Protein AF-A0A1G0N6I2-F1 (afdb_monomer_lite)

Foldseek 3Di:
DKDKDKDKAAPDPPVQQQWIKMKMWMWDDDPNDIWIWIKIWIDRVVQQKIWIWIQIPVVRDIFIKIKHWAQPFLQRQPHGQKIWMWIFGPVPVRDIDIDIDDDDPPPPRNPPPDNDLEDEQDDPDDDDDADDDPDVVLVVLLVVLLVLQLLLCCQVQPQQDPPVPDPVVSVVVNVVSVVVNVVVVVVPNSLRSLVSNLVSQLVSLCVLQVHSVSSNVLSLLLLVLCLQQAQLQLQLLQLTAYDNPFRRVSLVVSLVSSLVVQVVVPSGDPVSSVSNSNSSSSLRVSQRVSQVVVCVSVVGNNHTHRDSSSRDRCVQPVDPVSVQVSVCSSNVDHDDPPDDDDDDDSVCVVVVSVVVND

Secondary structure (DSSP, 8-state):
-EEEEEEEEESS-TTTT--EEEEEEEEEEETTEEEEEEEEEEEEGGGTEEEEEEEETTTTEEEEEEEEEE-SSTT-SSSTT-EEEEEEETTTTTEEEEEEE--SS-TTTTTT--S--EEE------PPPPP----HHHHHHHHHHHHHHHHHHHHHSPPP---TT-HHHHHHHHHHHHHHHHHHHTT--HHHHHHHHHHHHHHHHHHHHT-HHHHHHHHHHHHHHHIIIIIHHHHTTTTSEEES--SHHHHHHHHHHHHHHHHHH--S-GGGHHHHHHHHHHHHHHHHHHHHHHHHHHS-GGG----GGGT--GGGSSSHHHHHHHHHHHHS----TT-------HHHHHHHHHHH--

Radius of gyration: 29.23 Å; chains: 1; bounding box: 62×46×82 Å

pLDDT: mean 84.3, std 12.31, range [54.16, 98.5]

Structure (mmCIF, N/CA/C/O backbone):
data_AF-A0A1G0N6I2-F1
#
_entry.id   AF-A0A1G0N6I2-F1
#
loop_
_atom_site.group_PDB
_atom_site.id
_atom_site.type_symbol
_atom_site.label_atom_id
_atom_site.label_alt_id
_atom_site.label_comp_id
_atom_site.label_asym_id
_atom_site.label_entity_id
_atom_site.label_seq_id
_atom_site.pdbx_PDB_ins_code
_atom_site.Cartn_x
_atom_site.Cartn_y
_atom_site.Cartn_z
_atom_site.occupancy
_atom_site.B_iso_or_equiv
_atom_site.auth_seq_id
_atom_site.auth_comp_id
_atom_site.auth_asym_id
_atom_site.auth_atom_id
_atom_site.pdbx_PDB_model_num
ATOM 1 N N . MET A 1 1 ? 11.844 7.529 -46.863 1.00 77.12 1 MET A N 1
ATOM 2 C CA . MET A 1 1 ? 11.347 6.372 -46.088 1.00 77.12 1 MET A CA 1
ATOM 3 C C . MET A 1 1 ? 11.715 5.096 -46.829 1.00 77.12 1 MET A C 1
ATOM 5 O O . MET A 1 1 ? 11.517 5.053 -48.037 1.00 77.12 1 MET A O 1
ATOM 9 N N . ARG A 1 2 ? 12.270 4.091 -46.142 1.00 86.06 2 ARG A N 1
ATOM 10 C CA . ARG A 1 2 ? 12.663 2.793 -46.721 1.00 86.06 2 ARG A CA 1
ATOM 11 C C . ARG A 1 2 ? 12.030 1.660 -45.912 1.00 86.06 2 ARG A C 1
ATOM 13 O O . ARG A 1 2 ? 11.957 1.767 -44.690 1.00 86.06 2 ARG A O 1
ATOM 20 N N . ALA A 1 3 ? 11.584 0.609 -46.588 1.00 86.94 3 ALA A N 1
ATOM 21 C CA . ALA A 1 3 ? 11.109 -0.628 -45.979 1.00 86.94 3 ALA A CA 1
ATOM 22 C C . ALA A 1 3 ? 12.093 -1.755 -46.302 1.00 86.94 3 ALA A C 1
ATOM 24 O O . ALA A 1 3 ? 12.597 -1.830 -47.421 1.00 86.94 3 ALA A O 1
ATOM 25 N N . TYR A 1 4 ? 12.354 -2.615 -45.319 1.00 88.31 4 TYR A N 1
ATOM 26 C CA . TYR A 1 4 ? 13.353 -3.678 -45.397 1.00 88.31 4 TYR A CA 1
ATOM 27 C C . TYR A 1 4 ? 12.686 -5.029 -45.152 1.00 88.31 4 TYR A C 1
ATOM 29 O O . TYR A 1 4 ? 11.867 -5.154 -44.242 1.00 88.31 4 TYR A O 1
ATOM 37 N N . VAL A 1 5 ? 13.064 -6.039 -45.931 1.00 88.31 5 VAL A N 1
ATOM 38 C CA . VAL A 1 5 ? 12.655 -7.434 -45.736 1.00 88.31 5 VAL A CA 1
ATOM 39 C C . VAL A 1 5 ? 13.874 -8.314 -45.952 1.00 88.31 5 VAL A C 1
ATOM 41 O O . VAL A 1 5 ? 14.626 -8.120 -46.903 1.00 88.31 5 VAL A O 1
ATOM 44 N N . GLY A 1 6 ? 14.081 -9.291 -45.080 1.00 86.56 6 GLY A N 1
ATOM 45 C CA . GLY A 1 6 ? 15.218 -10.183 -45.208 1.00 86.56 6 GLY A CA 1
ATOM 46 C C . GLY A 1 6 ? 15.123 -11.410 -44.332 1.00 86.56 6 GLY A C 1
ATOM 47 O O . GLY A 1 6 ? 14.169 -11.577 -43.574 1.00 86.56 6 GLY A O 1
ATOM 48 N N . ASN A 1 7 ? 16.131 -12.259 -44.467 1.00 86.44 7 ASN A N 1
ATOM 49 C CA . ASN A 1 7 ? 16.277 -13.489 -43.711 1.00 86.44 7 ASN A CA 1
ATOM 50 C C . ASN A 1 7 ? 17.651 -13.513 -43.035 1.00 86.44 7 ASN A C 1
ATOM 52 O O . ASN A 1 7 ? 18.614 -12.955 -43.562 1.00 86.44 7 ASN A O 1
ATOM 56 N N . THR A 1 8 ? 17.735 -14.151 -41.872 1.00 83.44 8 THR A N 1
ATOM 57 C CA . THR A 1 8 ? 18.969 -14.303 -41.097 1.00 83.44 8 THR A CA 1
ATOM 58 C C . THR A 1 8 ? 19.152 -15.769 -40.728 1.00 83.44 8 THR A C 1
ATOM 60 O O . THR A 1 8 ? 18.200 -16.438 -40.340 1.00 83.44 8 THR A O 1
ATOM 63 N N . HIS A 1 9 ? 20.378 -16.263 -40.853 1.00 82.06 9 HIS A N 1
ATOM 64 C CA . HIS A 1 9 ? 20.774 -17.618 -40.501 1.00 82.06 9 HIS A CA 1
ATOM 65 C C . HIS A 1 9 ? 21.902 -17.581 -39.471 1.00 82.06 9 HIS A C 1
ATOM 67 O O . HIS A 1 9 ? 22.919 -16.917 -39.676 1.00 82.06 9 HIS A O 1
ATOM 73 N N . ASP A 1 10 ? 21.735 -18.314 -38.373 1.00 79.31 10 ASP A N 1
ATOM 74 C CA . ASP A 1 10 ? 22.786 -18.484 -37.372 1.00 79.31 10 ASP A CA 1
ATOM 75 C C . ASP A 1 10 ? 23.891 -19.392 -37.926 1.00 79.31 10 ASP A C 1
ATOM 77 O O . ASP A 1 10 ? 23.624 -20.481 -38.433 1.00 79.31 10 ASP A O 1
ATOM 81 N N . LEU A 1 11 ? 25.139 -18.924 -37.859 1.00 76.19 11 LEU A N 1
ATOM 82 C CA . LEU A 1 11 ? 26.313 -19.671 -38.330 1.00 76.19 11 LEU A CA 1
ATOM 83 C C . LEU A 1 11 ? 26.898 -20.571 -37.235 1.00 76.19 11 LEU A C 1
ATOM 85 O O . LEU A 1 11 ? 27.549 -21.571 -37.526 1.00 76.19 11 LEU A O 1
ATOM 89 N N . LEU A 1 12 ? 26.693 -20.188 -35.974 1.00 73.44 12 LEU A N 1
ATOM 90 C CA . LEU A 1 12 ? 27.163 -20.898 -34.785 1.00 73.44 12 LEU A CA 1
ATOM 91 C C . LEU A 1 12 ? 25.969 -21.350 -33.934 1.00 73.44 12 LEU A C 1
ATOM 93 O O . LEU A 1 12 ? 24.831 -21.345 -34.393 1.00 73.44 12 LEU A O 1
ATOM 97 N N . SER A 1 13 ? 26.220 -21.754 -32.684 1.00 60.53 13 SER A N 1
ATOM 98 C CA . SER A 1 13 ? 25.154 -22.158 -31.765 1.00 60.53 13 SER A CA 1
ATOM 99 C C . SER A 1 13 ? 24.085 -21.055 -31.645 1.00 60.53 13 SER A C 1
ATOM 101 O O . SER A 1 13 ? 24.401 -19.969 -31.141 1.00 60.53 13 SER A O 1
ATOM 103 N N . PRO A 1 14 ? 22.823 -21.330 -32.029 1.00 59.03 14 PRO A N 1
ATOM 104 C CA . PRO A 1 14 ? 21.727 -20.362 -31.934 1.00 59.03 14 PRO A CA 1
ATOM 105 C C . PRO A 1 14 ? 21.423 -19.980 -30.477 1.00 59.03 14 PRO A C 1
ATOM 107 O O . PRO A 1 14 ? 20.907 -18.904 -30.199 1.00 59.03 14 PRO A O 1
ATOM 110 N N . ILE A 1 15 ? 21.807 -20.833 -29.521 1.00 57.94 15 ILE A N 1
ATOM 111 C CA . ILE A 1 15 ? 21.660 -20.575 -28.082 1.00 57.94 15 ILE A CA 1
ATOM 112 C C . ILE A 1 15 ? 22.710 -19.565 -27.595 1.00 57.94 15 ILE A C 1
ATOM 114 O O . ILE A 1 15 ? 22.428 -18.759 -26.712 1.00 57.94 15 ILE A O 1
ATOM 118 N N . ALA A 1 16 ? 23.919 -19.601 -28.163 1.00 59.59 16 ALA A N 1
ATOM 119 C CA . ALA A 1 16 ? 25.015 -18.723 -27.759 1.00 59.59 16 ALA A CA 1
ATOM 120 C C . ALA A 1 16 ? 25.005 -17.370 -28.495 1.00 59.59 16 ALA A C 1
ATOM 122 O O . ALA A 1 16 ? 25.627 -16.422 -28.023 1.00 59.59 16 ALA A O 1
ATOM 123 N N . GLY A 1 17 ? 24.314 -17.266 -29.640 1.00 60.31 17 GLY A N 1
ATOM 124 C CA . GLY A 1 17 ? 24.137 -16.001 -30.365 1.00 60.31 17 GLY A CA 1
ATOM 125 C C . GLY A 1 17 ? 25.457 -15.345 -30.786 1.00 60.31 17 GLY A C 1
ATOM 126 O O . GLY A 1 17 ? 25.585 -14.121 -30.727 1.00 60.31 17 GLY A O 1
ATOM 127 N N . LEU A 1 18 ? 26.454 -16.159 -31.148 1.00 72.62 18 LEU A N 1
ATOM 128 C CA . LEU A 1 18 ? 27.833 -15.709 -31.375 1.00 72.62 18 LEU A CA 1
ATOM 129 C C . LEU A 1 18 ? 28.072 -15.157 -32.783 1.00 72.62 18 LEU A C 1
ATOM 131 O O . LEU A 1 18 ? 28.886 -14.254 -32.942 1.00 72.62 18 LEU A O 1
ATOM 135 N N . ALA A 1 19 ? 27.381 -15.681 -33.796 1.00 82.44 19 ALA A N 1
ATOM 136 C CA . ALA A 1 19 ? 27.479 -15.182 -35.164 1.00 82.44 19 ALA A CA 1
ATOM 137 C C . ALA A 1 19 ? 26.257 -15.590 -35.991 1.00 82.44 19 ALA A C 1
ATOM 139 O O . ALA A 1 19 ? 25.876 -16.764 -36.001 1.00 82.44 19 ALA A O 1
ATOM 140 N N . SER A 1 20 ? 25.693 -14.642 -36.733 1.00 85.19 20 SER A N 1
ATOM 141 C CA . SER A 1 20 ? 24.651 -14.889 -37.725 1.00 85.19 20 SER A CA 1
ATOM 142 C C . SER A 1 20 ? 24.892 -14.075 -38.988 1.00 85.19 20 SER A C 1
ATOM 144 O O . SER A 1 20 ? 25.443 -12.976 -38.938 1.00 85.19 20 SER A O 1
ATOM 146 N N . ILE A 1 21 ? 24.512 -14.628 -40.135 1.00 90.31 21 ILE A N 1
ATOM 147 C CA . ILE A 1 21 ? 24.580 -13.948 -41.424 1.00 90.31 21 ILE A CA 1
ATOM 148 C C . ILE A 1 21 ? 23.171 -13.673 -41.928 1.00 90.31 21 ILE A C 1
ATOM 150 O O . ILE A 1 21 ? 22.307 -14.546 -41.905 1.00 90.31 21 ILE A O 1
ATOM 154 N N . GLY A 1 22 ? 22.922 -12.449 -42.369 1.00 89.50 22 GLY A N 1
ATOM 155 C CA . GLY A 1 22 ? 21.624 -12.025 -42.863 1.00 89.50 22 GLY A CA 1
ATOM 156 C C . GLY A 1 22 ? 21.722 -11.342 -44.211 1.00 89.50 22 GLY A C 1
ATOM 157 O O . GLY A 1 22 ? 22.685 -10.633 -44.495 1.00 89.50 22 GLY A O 1
ATOM 158 N N . PHE A 1 23 ? 20.685 -11.533 -45.015 1.00 92.50 23 PHE A N 1
ATOM 159 C CA . PHE A 1 23 ? 20.488 -10.836 -46.276 1.00 92.50 23 PHE A CA 1
ATOM 160 C C . PHE A 1 23 ? 19.174 -10.078 -46.208 1.00 92.50 23 PHE A C 1
ATOM 162 O O . PHE A 1 23 ? 18.131 -10.655 -45.900 1.00 92.50 23 PHE A O 1
ATOM 169 N N . GLU A 1 24 ? 19.219 -8.782 -46.493 1.00 92.12 24 GLU A N 1
ATOM 170 C CA . GLU A 1 24 ? 18.045 -7.917 -46.474 1.00 92.12 24 GLU A CA 1
ATOM 171 C C . GLU A 1 24 ? 17.965 -7.133 -47.781 1.00 92.12 24 GLU A C 1
ATOM 173 O O . GLU A 1 24 ? 18.946 -6.544 -48.223 1.00 92.12 24 GLU A O 1
ATOM 178 N N . ALA A 1 25 ? 16.786 -7.102 -48.388 1.00 92.44 25 ALA A N 1
ATOM 179 C CA . ALA A 1 25 ? 16.463 -6.224 -49.500 1.00 92.44 25 ALA A CA 1
ATOM 180 C C . ALA A 1 25 ? 15.638 -5.042 -48.989 1.00 92.44 25 ALA A C 1
ATOM 182 O O . ALA A 1 25 ? 14.897 -5.163 -48.008 1.00 92.44 25 ALA A O 1
ATOM 183 N N . TYR A 1 26 ? 15.752 -3.897 -49.655 1.00 91.62 26 TYR A N 1
ATOM 184 C CA . TYR A 1 26 ? 14.945 -2.731 -49.334 1.00 91.62 26 TYR A CA 1
ATOM 185 C C . TYR A 1 26 ? 14.460 -1.977 -50.552 1.00 91.62 26 TYR A C 1
ATOM 187 O O . TYR A 1 26 ? 15.117 -1.921 -51.590 1.00 91.62 26 TYR A O 1
ATOM 195 N N . GLY A 1 27 ? 13.300 -1.359 -50.371 1.00 91.31 27 GLY A N 1
ATOM 196 C CA . GLY A 1 27 ? 12.677 -0.465 -51.329 1.00 91.31 27 GLY A CA 1
ATOM 197 C C . GLY A 1 27 ? 12.043 0.709 -50.599 1.00 91.31 27 GLY A C 1
ATOM 198 O O . GLY A 1 27 ? 11.568 0.589 -49.466 1.00 91.31 27 GLY A O 1
ATOM 199 N N . GLY A 1 28 ? 12.065 1.874 -51.223 1.00 88.56 28 GLY A N 1
ATOM 200 C CA . GLY A 1 28 ? 11.513 3.074 -50.632 1.00 88.56 28 GLY A CA 1
ATOM 201 C C . GLY A 1 28 ? 11.634 4.291 -51.524 1.00 88.56 28 GLY A C 1
ATOM 202 O O . GLY A 1 28 ? 11.894 4.205 -52.721 1.00 88.56 28 GLY A O 1
ATOM 203 N N . VAL A 1 29 ? 11.436 5.443 -50.900 1.00 83.94 29 VAL A N 1
ATOM 204 C CA . VAL A 1 29 ? 11.504 6.745 -51.556 1.00 83.94 29 VAL A CA 1
ATOM 205 C C . VAL A 1 29 ? 12.456 7.636 -50.766 1.00 83.94 29 VAL A C 1
ATOM 207 O O . VAL A 1 29 ? 12.334 7.768 -49.540 1.00 83.94 29 VAL A O 1
ATOM 210 N N . ARG A 1 30 ? 13.407 8.256 -51.464 1.00 79.31 30 ARG A N 1
ATOM 211 C CA . ARG A 1 30 ? 14.326 9.270 -50.933 1.00 79.31 30 ARG A CA 1
ATOM 212 C C . ARG A 1 30 ? 14.096 10.563 -51.717 1.00 79.31 30 ARG A C 1
ATOM 214 O O . ARG A 1 30 ? 14.464 10.646 -52.886 1.00 79.31 30 ARG A O 1
ATOM 221 N N . GLY A 1 31 ? 13.448 11.549 -51.096 1.00 80.19 31 GLY A N 1
ATOM 222 C CA . GLY A 1 31 ? 12.944 12.733 -51.805 1.00 80.19 31 GLY A CA 1
ATOM 223 C C . GLY A 1 31 ? 11.744 12.383 -52.692 1.00 80.19 31 GLY A C 1
ATOM 224 O O . GLY A 1 31 ? 10.794 11.777 -52.210 1.00 80.19 31 GLY A O 1
ATOM 225 N N . SER A 1 32 ? 11.798 12.732 -53.980 1.00 79.50 32 SER A N 1
ATOM 226 C CA . SER A 1 32 ? 10.775 12.409 -54.995 1.00 79.50 32 SER A CA 1
ATOM 227 C C . SER A 1 32 ? 11.092 11.159 -55.824 1.00 79.50 32 SER A C 1
ATOM 229 O O . SER A 1 32 ? 10.424 10.879 -56.816 1.00 79.50 32 SER A O 1
ATOM 231 N N . GLN A 1 33 ? 12.137 10.416 -55.460 1.00 80.69 33 GLN A N 1
ATOM 232 C CA . GLN A 1 33 ? 12.696 9.364 -56.300 1.00 80.69 33 GLN A CA 1
ATOM 233 C C . GLN A 1 33 ? 12.718 8.021 -55.579 1.00 80.69 33 GLN A C 1
ATOM 235 O O . GLN A 1 33 ? 12.978 7.943 -54.374 1.00 80.69 33 GLN A O 1
ATOM 240 N N . ILE A 1 34 ? 12.474 6.968 -56.357 1.00 84.50 34 ILE A N 1
ATOM 241 C CA . ILE A 1 34 ? 12.526 5.579 -55.906 1.00 84.50 34 ILE A CA 1
ATOM 242 C C . ILE A 1 34 ? 13.973 5.221 -55.558 1.00 84.50 34 ILE A C 1
ATOM 244 O O . ILE A 1 34 ? 14.922 5.631 -56.229 1.00 84.50 34 ILE A O 1
ATOM 248 N N . ASP A 1 35 ? 14.126 4.478 -54.474 1.00 87.00 35 ASP A N 1
ATOM 249 C CA . ASP A 1 35 ? 15.395 4.057 -53.909 1.00 87.00 35 ASP A CA 1
ATOM 250 C C . ASP A 1 35 ? 15.280 2.599 -53.461 1.00 87.00 35 ASP A C 1
ATOM 252 O O . ASP A 1 35 ? 14.236 2.170 -52.964 1.00 87.00 35 ASP A O 1
ATOM 256 N N . GLY A 1 36 ? 16.339 1.824 -53.654 1.00 90.50 36 GLY A N 1
ATOM 257 C CA . GLY A 1 36 ? 16.320 0.399 -53.376 1.00 90.50 36 GLY A CA 1
ATOM 258 C C . GLY A 1 36 ? 17.705 -0.216 -53.428 1.00 90.50 36 GLY A C 1
ATOM 259 O O . GLY A 1 36 ? 18.631 0.326 -54.035 1.00 90.50 36 GLY A O 1
ATOM 260 N N . GLY A 1 37 ? 17.842 -1.356 -52.772 1.00 93.06 37 GLY A N 1
ATOM 261 C CA . GLY A 1 37 ? 19.125 -2.014 -52.619 1.00 93.06 37 GLY A CA 1
ATOM 262 C C . GLY A 1 37 ? 19.018 -3.340 -51.898 1.00 93.06 37 GLY A C 1
ATOM 263 O O . GLY A 1 37 ? 17.934 -3.787 -51.510 1.00 93.06 37 GLY A O 1
ATOM 264 N N . ALA A 1 38 ? 20.169 -3.967 -51.728 1.00 94.44 38 ALA A N 1
ATOM 265 C CA . ALA A 1 38 ? 20.312 -5.198 -50.976 1.00 94.44 38 ALA A CA 1
ATOM 266 C C . ALA A 1 38 ? 21.555 -5.110 -50.100 1.00 94.44 38 ALA A C 1
ATOM 268 O O . ALA A 1 38 ? 22.550 -4.499 -50.476 1.00 94.44 38 ALA A O 1
ATOM 269 N N . ARG A 1 39 ? 21.504 -5.738 -48.932 1.00 93.12 39 ARG A N 1
ATOM 270 C CA . ARG A 1 39 ? 22.602 -5.743 -47.975 1.00 93.12 39 ARG A CA 1
ATOM 271 C C . ARG A 1 39 ? 22.841 -7.124 -47.400 1.00 93.12 39 ARG A C 1
ATOM 273 O O . ARG A 1 39 ? 21.899 -7.882 -47.169 1.00 93.12 39 ARG A O 1
ATOM 280 N N . ALA A 1 40 ? 24.109 -7.406 -47.141 1.00 94.25 40 ALA A N 1
ATOM 281 C CA . ALA A 1 40 ? 24.574 -8.587 -46.432 1.00 94.25 40 ALA A CA 1
ATOM 282 C C . ALA A 1 40 ? 25.157 -8.151 -45.087 1.00 94.25 40 ALA A C 1
ATOM 284 O O . ALA A 1 40 ? 25.904 -7.176 -45.024 1.00 94.25 40 ALA A O 1
ATOM 285 N N . LEU A 1 41 ? 24.802 -8.845 -44.011 1.00 92.88 41 LEU A N 1
ATOM 286 C CA . LEU A 1 41 ? 25.122 -8.467 -42.637 1.00 92.88 41 LEU A CA 1
ATOM 287 C C . LEU A 1 41 ? 25.686 -9.669 -41.890 1.00 92.88 41 LEU A C 1
ATOM 289 O O . LEU A 1 41 ? 25.046 -10.712 -41.844 1.00 92.88 41 LEU A O 1
ATOM 293 N N . LEU A 1 42 ? 26.830 -9.495 -41.242 1.00 91.94 42 LEU A N 1
ATOM 294 C CA . LEU A 1 42 ? 27.322 -10.378 -40.196 1.00 91.94 42 LEU A CA 1
ATOM 295 C C . LEU A 1 42 ? 26.965 -9.754 -38.844 1.00 91.94 42 LEU A C 1
ATOM 297 O O . LEU A 1 42 ? 27.375 -8.634 -38.540 1.00 91.94 42 LEU A O 1
ATOM 301 N N . ARG A 1 43 ? 26.185 -10.459 -38.032 1.00 88.38 43 ARG A N 1
ATOM 302 C CA . ARG A 1 43 ? 25.714 -9.993 -36.726 1.00 88.38 43 ARG A CA 1
ATOM 303 C C . ARG A 1 43 ? 26.264 -10.866 -35.614 1.00 88.38 43 ARG A C 1
ATOM 305 O O . ARG A 1 43 ? 26.440 -12.069 -35.776 1.00 88.38 43 ARG A O 1
ATOM 312 N N . VAL A 1 44 ? 26.453 -10.249 -34.458 1.00 85.69 44 VAL A N 1
ATOM 313 C CA . VAL A 1 44 ? 26.712 -10.909 -33.181 1.00 85.69 44 VAL A CA 1
ATOM 314 C C . VAL A 1 44 ? 25.511 -10.605 -32.280 1.00 85.69 44 VAL A C 1
ATOM 316 O O . VAL A 1 44 ? 25.512 -9.577 -31.593 1.00 85.69 44 VAL A O 1
ATOM 319 N N . PRO A 1 45 ? 24.453 -11.443 -32.304 1.00 78.38 45 PRO A N 1
ATOM 320 C CA . PRO A 1 45 ? 23.239 -11.228 -31.513 1.00 78.38 45 PRO A CA 1
ATOM 321 C C . PRO A 1 45 ? 23.500 -10.946 -30.031 1.00 78.38 45 PRO A C 1
ATOM 323 O O . PRO A 1 45 ? 22.855 -10.067 -29.464 1.00 78.38 45 PRO A O 1
ATOM 326 N N . TYR A 1 46 ? 24.488 -11.616 -29.424 1.00 73.38 46 TYR A N 1
ATOM 327 C CA . TYR A 1 46 ? 24.877 -11.394 -28.027 1.00 73.38 46 TYR A CA 1
ATOM 328 C C . TYR A 1 46 ? 25.246 -9.931 -27.726 1.00 73.38 46 TYR A C 1
ATOM 330 O O . TYR A 1 46 ? 24.866 -9.393 -26.689 1.00 73.38 46 TYR A O 1
ATOM 338 N N . LEU A 1 47 ? 25.945 -9.267 -28.651 1.00 82.06 47 LEU A N 1
ATOM 339 C CA . LEU A 1 47 ? 26.319 -7.855 -28.527 1.00 82.06 47 LEU A CA 1
ATOM 340 C C . LEU A 1 47 ? 25.256 -6.915 -29.101 1.00 82.06 47 LEU A C 1
ATOM 342 O O . LEU A 1 47 ? 25.372 -5.704 -28.960 1.00 82.06 47 LEU A O 1
ATOM 346 N N . SER A 1 48 ? 24.227 -7.458 -29.759 1.00 85.12 48 SER A N 1
ATOM 347 C CA . SER A 1 48 ? 23.238 -6.697 -30.525 1.00 85.12 48 SER A CA 1
ATOM 348 C C . SER A 1 48 ? 23.879 -5.749 -31.549 1.00 85.12 48 SER A C 1
ATOM 350 O O . SER A 1 48 ? 23.378 -4.658 -31.811 1.00 85.12 48 SER A O 1
ATOM 352 N N . MET A 1 49 ? 25.001 -6.169 -32.135 1.00 90.56 49 MET A N 1
ATOM 353 C CA . MET A 1 49 ? 25.769 -5.400 -33.113 1.00 90.56 49 MET A CA 1
ATOM 354 C C . MET A 1 49 ? 26.043 -6.237 -34.360 1.00 90.56 49 MET A C 1
ATOM 356 O O . MET A 1 49 ? 26.030 -7.467 -34.320 1.00 90.56 49 MET A O 1
ATOM 360 N N . GLY A 1 50 ? 26.319 -5.573 -35.474 1.00 91.31 50 GLY A N 1
ATOM 361 C CA . GLY A 1 50 ? 26.730 -6.222 -36.707 1.00 91.31 50 GLY A CA 1
ATOM 362 C C . GLY A 1 50 ? 27.444 -5.277 -37.656 1.00 91.31 50 GLY A C 1
ATOM 363 O O . GLY A 1 50 ? 27.409 -4.057 -37.502 1.00 91.31 50 GLY A O 1
ATOM 364 N N . ILE A 1 51 ? 28.078 -5.867 -38.655 1.00 94.56 51 ILE A N 1
ATOM 365 C CA . ILE A 1 51 ? 28.767 -5.176 -39.737 1.00 94.56 51 ILE A CA 1
ATOM 366 C C . ILE A 1 51 ? 28.343 -5.796 -41.062 1.00 94.56 51 ILE A C 1
ATOM 368 O O . ILE A 1 51 ? 28.020 -6.981 -41.126 1.00 94.56 51 ILE A O 1
ATOM 372 N N . GLY A 1 52 ? 28.317 -5.018 -42.131 1.00 93.38 52 GLY A N 1
ATOM 373 C CA . GLY A 1 52 ? 27.919 -5.537 -43.425 1.00 93.38 52 GLY A CA 1
ATOM 374 C C . GLY A 1 52 ? 28.177 -4.592 -44.575 1.00 93.38 52 GLY A C 1
ATOM 375 O O . GLY A 1 52 ? 28.739 -3.513 -44.405 1.00 93.38 52 GLY A O 1
ATOM 376 N N . ALA A 1 53 ? 27.750 -5.029 -45.750 1.00 94.00 53 ALA A N 1
ATOM 377 C CA . ALA A 1 53 ? 27.873 -4.285 -46.988 1.00 94.00 53 ALA A CA 1
ATOM 378 C C . ALA A 1 53 ? 26.476 -4.033 -47.564 1.00 94.00 53 ALA A C 1
ATOM 380 O O . ALA A 1 53 ? 25.664 -4.958 -47.654 1.00 94.00 53 ALA A O 1
ATOM 381 N N . ASP A 1 54 ? 26.195 -2.785 -47.923 1.00 93.06 54 ASP A N 1
ATOM 382 C CA . ASP A 1 54 ? 24.931 -2.322 -48.494 1.00 93.06 54 ASP A CA 1
ATOM 383 C C . ASP A 1 54 ? 25.168 -1.882 -49.937 1.00 93.06 54 ASP A C 1
ATOM 385 O O . ASP A 1 54 ? 25.938 -0.961 -50.194 1.00 93.06 54 ASP A O 1
ATOM 389 N N . TYR A 1 55 ? 24.535 -2.566 -50.884 1.00 93.06 55 TYR A N 1
ATOM 390 C CA . TYR A 1 55 ? 24.578 -2.207 -52.289 1.00 93.06 55 TYR A CA 1
ATOM 391 C C . TYR A 1 55 ? 23.322 -1.429 -52.669 1.00 93.06 55 TYR A C 1
ATOM 393 O O . TYR A 1 55 ? 22.211 -1.973 -52.697 1.00 93.06 55 TYR A O 1
ATOM 401 N N . ASN A 1 56 ? 23.506 -0.157 -53.016 1.00 89.69 56 ASN A N 1
ATOM 402 C CA . ASN A 1 56 ? 22.423 0.697 -53.475 1.00 89.69 56 ASN A CA 1
ATOM 403 C C . ASN A 1 56 ? 22.295 0.616 -55.005 1.00 89.69 56 ASN A C 1
ATOM 405 O O . ASN A 1 56 ? 23.204 1.010 -55.736 1.00 89.69 56 ASN A O 1
ATOM 409 N N . LEU A 1 57 ? 21.145 0.146 -55.501 1.00 88.88 57 LEU A N 1
ATOM 410 C CA . LEU A 1 57 ? 20.906 -0.057 -56.938 1.00 88.88 57 LEU A CA 1
ATOM 411 C C . LEU A 1 57 ? 20.930 1.251 -57.731 1.00 88.88 57 LEU A C 1
ATOM 413 O O . LEU A 1 57 ? 21.272 1.262 -58.914 1.00 88.88 57 LEU A O 1
ATOM 417 N N . ARG A 1 58 ? 20.545 2.351 -57.084 1.00 84.75 58 ARG A N 1
ATOM 418 C CA . ARG A 1 58 ? 20.429 3.658 -57.717 1.00 84.75 58 ARG A CA 1
ATOM 419 C C . ARG A 1 58 ? 21.777 4.361 -57.811 1.00 84.75 58 ARG A C 1
ATOM 421 O O . ARG A 1 58 ? 22.153 4.809 -58.888 1.00 84.75 58 ARG A O 1
ATOM 428 N N . ASP A 1 59 ? 22.481 4.451 -56.690 1.00 83.50 59 ASP A N 1
ATOM 429 C CA . ASP A 1 59 ? 23.781 5.119 -56.610 1.00 83.50 59 ASP A CA 1
ATOM 430 C C . ASP A 1 59 ? 24.911 4.208 -57.153 1.00 83.50 59 ASP A C 1
ATOM 432 O O . ASP A 1 59 ? 26.042 4.657 -57.311 1.00 83.50 59 ASP A O 1
ATOM 436 N N . ARG A 1 60 ? 24.600 2.932 -57.463 1.00 85.56 60 ARG A N 1
ATOM 437 C CA . ARG A 1 60 ? 25.525 1.873 -57.921 1.00 85.56 60 ARG A CA 1
ATOM 438 C C . ARG A 1 60 ? 26.782 1.757 -57.052 1.00 85.56 60 ARG A C 1
ATOM 440 O O . ARG A 1 60 ? 27.860 1.433 -57.544 1.00 85.56 60 ARG A O 1
ATOM 447 N N . GLY A 1 61 ? 26.620 2.013 -55.758 1.00 87.19 61 GLY A N 1
ATOM 448 C CA . GLY A 1 61 ? 27.689 2.034 -54.767 1.00 87.19 61 GLY A CA 1
ATOM 449 C C . GLY A 1 61 ? 27.531 0.921 -53.741 1.00 87.19 61 GLY A C 1
ATOM 450 O O . GLY A 1 61 ? 26.409 0.524 -53.415 1.00 87.19 61 GLY A O 1
ATOM 451 N N . LEU A 1 62 ? 28.669 0.431 -53.247 1.00 91.44 62 LEU A N 1
ATOM 452 C CA . LEU A 1 62 ? 28.749 -0.480 -52.112 1.00 91.44 62 LEU A CA 1
ATOM 453 C C . LEU A 1 62 ? 29.223 0.306 -50.888 1.00 91.44 62 LEU A C 1
ATOM 455 O O . LEU A 1 62 ? 30.352 0.792 -50.866 1.00 91.44 62 LEU A O 1
ATOM 459 N N . ASP A 1 63 ? 28.370 0.398 -49.877 1.00 91.69 63 ASP A N 1
ATOM 460 C CA . ASP A 1 63 ? 28.645 1.110 -48.636 1.00 91.69 63 ASP A CA 1
ATOM 461 C C . ASP A 1 63 ? 28.940 0.121 -47.501 1.00 91.69 63 ASP A C 1
ATOM 463 O O . ASP A 1 63 ? 28.278 -0.911 -47.353 1.00 91.69 63 ASP A O 1
ATOM 467 N N . LEU A 1 64 ? 29.913 0.461 -46.653 1.00 93.50 64 LEU A N 1
ATOM 468 C CA . LEU A 1 64 ? 30.106 -0.221 -45.375 1.00 93.50 64 LEU A CA 1
ATOM 469 C C . LEU A 1 64 ? 28.995 0.196 -44.405 1.00 93.50 64 LEU A C 1
ATOM 471 O O . LEU A 1 64 ? 28.688 1.382 -44.284 1.00 93.50 64 LEU A O 1
ATOM 475 N N . LEU A 1 65 ? 28.439 -0.775 -43.685 1.00 93.50 65 LEU A N 1
ATOM 476 C CA . LEU A 1 65 ? 27.354 -0.603 -42.728 1.00 93.50 65 LEU A CA 1
ATOM 477 C C . LEU A 1 65 ? 27.746 -1.195 -41.374 1.00 93.50 65 LEU A C 1
ATOM 479 O O . LEU A 1 65 ? 28.142 -2.354 -41.290 1.00 93.50 65 LEU A O 1
ATOM 483 N N . VAL A 1 66 ? 27.560 -0.427 -40.307 1.00 94.25 66 VAL A N 1
ATOM 484 C CA . VAL A 1 66 ? 27.586 -0.905 -38.923 1.00 94.25 66 VAL A CA 1
ATOM 485 C C . VAL A 1 66 ? 26.179 -0.777 -38.360 1.00 94.25 66 VAL A C 1
ATOM 487 O O . VAL A 1 66 ? 25.578 0.290 -38.429 1.00 94.25 66 VAL A O 1
ATOM 490 N N . THR A 1 67 ? 25.634 -1.858 -37.816 1.00 92.69 67 THR A N 1
ATOM 491 C CA . THR A 1 67 ? 24.270 -1.886 -37.282 1.00 92.69 67 THR A CA 1
ATOM 492 C C . THR A 1 67 ? 24.274 -2.216 -35.798 1.00 92.69 67 THR A C 1
ATOM 494 O O . THR A 1 67 ? 25.038 -3.066 -35.341 1.00 92.69 67 THR A O 1
ATOM 497 N N . ALA A 1 68 ? 23.417 -1.542 -35.042 1.00 91.75 68 ALA A N 1
ATOM 498 C CA . ALA A 1 68 ? 23.163 -1.804 -33.638 1.00 91.75 68 ALA A CA 1
ATOM 499 C C . ALA A 1 68 ? 21.660 -1.961 -33.412 1.00 91.75 68 ALA A C 1
ATOM 501 O O . ALA A 1 68 ? 20.837 -1.208 -33.937 1.00 91.75 68 ALA A O 1
ATOM 502 N N . HIS A 1 69 ? 21.306 -2.960 -32.621 1.00 86.94 69 HIS A N 1
ATOM 503 C CA . HIS A 1 69 ? 19.943 -3.294 -32.266 1.00 86.94 69 HIS A CA 1
ATOM 504 C C . HIS A 1 69 ? 19.764 -3.074 -30.767 1.00 86.94 69 HIS A C 1
ATOM 506 O O . HIS A 1 69 ? 20.604 -3.461 -29.962 1.00 86.94 69 HIS A O 1
ATOM 512 N N . SER A 1 70 ? 18.666 -2.446 -30.370 1.00 81.44 70 SER A N 1
ATOM 513 C CA . SER A 1 70 ? 18.337 -2.270 -28.962 1.00 81.44 70 SER A CA 1
ATOM 514 C C . SER A 1 70 ? 16.903 -2.720 -28.709 1.00 81.44 70 SER A C 1
ATOM 516 O O . SER A 1 70 ? 15.961 -2.134 -29.263 1.00 81.44 70 SER A O 1
ATOM 518 N N . PRO A 1 71 ? 16.687 -3.753 -27.877 1.00 70.88 71 PRO A N 1
ATOM 519 C CA . PRO A 1 71 ? 15.359 -4.052 -27.379 1.00 70.88 71 PRO A CA 1
ATOM 520 C C . PRO A 1 71 ? 14.981 -2.968 -26.366 1.00 70.88 71 PRO A C 1
ATOM 522 O O . PRO A 1 71 ? 15.277 -3.082 -25.180 1.00 70.88 71 PRO A O 1
ATOM 525 N N . LEU A 1 72 ? 14.299 -1.910 -26.819 1.00 67.44 72 LEU A N 1
ATOM 526 C CA . LEU A 1 72 ? 13.795 -0.858 -25.922 1.00 67.44 72 LEU A CA 1
ATOM 527 C C . LEU A 1 72 ? 12.885 -1.428 -24.817 1.00 67.44 72 LEU A C 1
ATOM 529 O O . LEU A 1 72 ? 12.771 -0.839 -23.745 1.00 67.44 72 LEU A O 1
ATOM 533 N N . ARG A 1 73 ? 12.224 -2.565 -25.087 1.00 64.19 73 ARG A N 1
ATOM 534 C CA . ARG A 1 73 ? 11.439 -3.365 -24.133 1.00 64.19 73 ARG A CA 1
ATOM 535 C C . ARG A 1 73 ? 11.620 -4.849 -24.436 1.00 64.19 73 ARG A C 1
ATOM 537 O O . ARG A 1 73 ? 11.642 -5.223 -25.608 1.00 64.19 73 ARG A O 1
ATOM 544 N N . ARG A 1 74 ? 11.673 -5.707 -23.409 1.00 57.56 74 ARG A N 1
ATOM 545 C CA . ARG A 1 74 ? 11.855 -7.168 -23.577 1.00 57.56 74 ARG A CA 1
ATOM 546 C C . ARG A 1 74 ? 10.744 -7.836 -24.396 1.00 57.56 74 ARG A C 1
ATOM 548 O O . ARG A 1 74 ? 11.010 -8.811 -25.090 1.00 57.56 74 ARG A O 1
ATOM 555 N N . GLY A 1 75 ? 9.524 -7.299 -24.340 1.00 58.16 75 GLY A N 1
ATOM 556 C CA . GLY A 1 75 ? 8.378 -7.750 -25.139 1.00 58.16 75 GLY A CA 1
ATOM 557 C C . GLY A 1 75 ? 8.188 -7.013 -26.471 1.00 58.16 75 GLY A C 1
ATOM 558 O O . GLY A 1 75 ? 7.248 -7.325 -27.190 1.00 58.16 75 GLY A O 1
ATOM 559 N N . GLY A 1 76 ? 9.044 -6.045 -26.818 1.00 62.53 76 GLY A N 1
ATOM 560 C CA . GLY A 1 76 ? 8.818 -5.125 -27.938 1.00 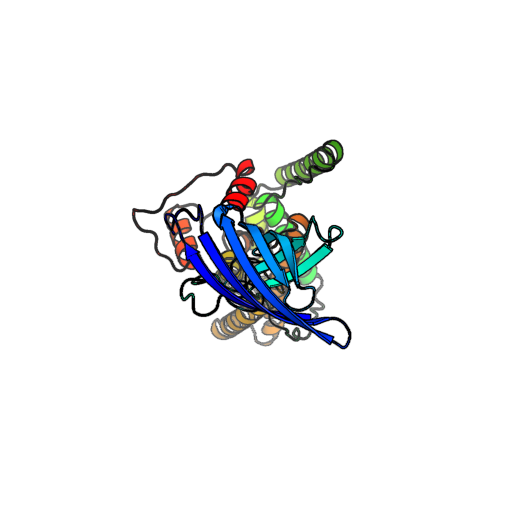62.53 76 GLY A CA 1
ATOM 561 C C . GLY A 1 76 ? 7.810 -4.008 -27.620 1.00 62.53 76 GLY A C 1
ATOM 562 O O . GLY A 1 76 ? 7.167 -3.997 -26.570 1.00 62.53 76 GLY A O 1
ATOM 563 N N . ILE A 1 77 ? 7.712 -3.009 -28.505 1.00 63.28 77 ILE A N 1
ATOM 564 C CA . ILE A 1 77 ? 6.790 -1.862 -28.347 1.00 63.28 77 ILE A CA 1
ATOM 565 C C . ILE A 1 77 ? 5.500 -2.070 -29.146 1.00 63.28 77 ILE A C 1
ATOM 567 O O . ILE A 1 77 ? 4.414 -1.843 -28.620 1.00 63.28 77 ILE A O 1
ATOM 571 N N . VAL A 1 78 ? 5.626 -2.487 -30.409 1.00 69.31 78 VAL A N 1
ATOM 572 C CA . VAL A 1 78 ? 4.500 -2.627 -31.351 1.00 69.31 78 VAL A CA 1
ATOM 573 C C . VAL A 1 78 ? 4.097 -4.093 -31.524 1.00 69.31 78 VAL A C 1
ATOM 575 O O . VAL A 1 78 ? 2.913 -4.413 -31.533 1.00 69.31 78 VAL A O 1
ATOM 578 N N . LEU A 1 79 ? 5.083 -4.987 -31.629 1.00 69.38 79 LEU A N 1
ATOM 579 C CA . LEU A 1 79 ? 4.910 -6.429 -31.798 1.00 69.38 79 LEU A CA 1
ATOM 580 C C . LEU A 1 79 ? 5.930 -7.180 -30.925 1.00 69.38 79 LEU A C 1
ATOM 582 O O . LEU A 1 79 ? 7.011 -6.627 -30.670 1.00 69.38 79 LEU A O 1
ATOM 586 N N . PRO A 1 80 ? 5.615 -8.417 -30.488 1.00 67.25 80 PRO A N 1
ATOM 587 C CA . PRO A 1 80 ? 6.547 -9.278 -29.768 1.00 67.25 80 PRO A CA 1
ATOM 588 C C . PRO A 1 80 ? 7.919 -9.344 -30.446 1.00 67.25 80 PRO A C 1
ATOM 590 O O . PRO A 1 80 ? 8.017 -9.597 -31.644 1.00 67.25 80 PRO A O 1
ATOM 593 N N . GLY A 1 81 ? 8.982 -9.075 -29.684 1.00 69.88 81 GLY A N 1
ATOM 594 C CA . GLY A 1 81 ? 10.362 -9.147 -30.181 1.00 69.88 81 GLY A CA 1
ATOM 595 C C . GLY A 1 81 ? 10.816 -7.972 -31.058 1.00 69.88 81 GLY A C 1
ATOM 596 O O . GLY A 1 81 ? 11.919 -8.021 -31.595 1.00 69.88 81 GLY A O 1
ATOM 597 N N . GLY A 1 82 ? 10.011 -6.914 -31.205 1.00 79.56 82 GLY A N 1
ATOM 598 C CA . GLY A 1 82 ? 10.410 -5.723 -31.958 1.00 79.56 82 GLY A CA 1
ATOM 599 C C . GLY A 1 82 ? 11.556 -4.941 -31.299 1.00 79.56 82 GLY A C 1
ATOM 600 O O . GLY A 1 82 ? 11.604 -4.801 -30.074 1.00 79.56 82 GLY A O 1
ATOM 601 N N . GLN A 1 83 ? 12.468 -4.413 -32.116 1.00 84.50 83 GLN A N 1
ATOM 602 C CA . GLN A 1 83 ? 13.700 -3.750 -31.676 1.00 84.50 83 GLN A CA 1
ATOM 603 C C . GLN A 1 83 ? 13.892 -2.404 -32.379 1.00 84.50 83 GLN A C 1
ATOM 605 O O . GLN A 1 83 ? 13.539 -2.241 -33.549 1.00 84.50 83 GLN A O 1
ATOM 610 N N . LEU A 1 84 ? 14.511 -1.454 -31.677 1.00 87.19 84 LEU A N 1
ATOM 611 C CA . LEU A 1 84 ? 15.044 -0.252 -32.306 1.00 87.19 84 LEU A CA 1
ATOM 612 C C . LEU A 1 84 ? 16.323 -0.626 -33.052 1.00 87.19 84 LEU A C 1
ATOM 614 O O . LEU A 1 84 ? 17.178 -1.322 -32.505 1.00 87.19 84 LEU A O 1
ATOM 618 N N . ARG A 1 85 ? 16.453 -0.147 -34.283 1.00 89.38 85 ARG A N 1
ATOM 619 C CA . ARG A 1 85 ? 17.617 -0.374 -35.128 1.00 89.38 85 ARG A CA 1
ATOM 620 C C . ARG A 1 85 ? 18.300 0.946 -35.448 1.00 89.38 85 ARG A C 1
ATOM 622 O O . ARG A 1 85 ? 17.642 1.903 -35.856 1.00 89.38 85 ARG A O 1
ATOM 629 N N . PHE A 1 86 ? 19.616 0.954 -35.301 1.00 93.00 86 PHE A N 1
ATOM 630 C CA . PHE A 1 86 ? 20.495 2.051 -35.660 1.00 93.00 86 PHE A CA 1
ATOM 631 C C . PHE A 1 86 ? 21.511 1.561 -36.689 1.00 93.00 86 PHE A C 1
ATOM 633 O O . PHE A 1 86 ? 22.262 0.628 -36.423 1.00 93.00 86 PHE A O 1
ATOM 640 N N . ASP A 1 87 ? 21.520 2.182 -37.859 1.00 92.44 87 ASP A N 1
ATOM 641 C CA . ASP A 1 87 ? 22.414 1.862 -38.968 1.00 92.44 87 ASP A CA 1
ATOM 642 C C . ASP A 1 87 ? 23.348 3.056 -39.198 1.00 92.44 87 ASP A C 1
ATOM 644 O O . ASP A 1 87 ? 22.885 4.170 -39.442 1.00 92.44 87 ASP A O 1
ATOM 648 N N . TRP A 1 88 ? 24.656 2.827 -39.121 1.00 93.44 88 TRP A N 1
ATOM 649 C CA . TRP A 1 88 ? 25.704 3.810 -39.383 1.00 93.44 88 TRP A CA 1
ATOM 650 C C . TRP A 1 88 ? 26.478 3.445 -40.647 1.00 93.44 88 TRP A C 1
ATOM 652 O O . TRP A 1 88 ? 26.978 2.327 -40.779 1.00 93.44 88 TRP A O 1
ATOM 662 N N . TYR A 1 89 ? 26.609 4.412 -41.551 1.00 92.19 89 TYR A N 1
ATOM 663 C CA . TYR A 1 89 ? 27.334 4.287 -42.809 1.00 92.19 89 TYR A CA 1
ATOM 664 C C . TYR A 1 89 ? 28.600 5.158 -42.768 1.00 92.19 89 TYR A C 1
ATOM 666 O O . TYR A 1 89 ? 28.572 6.315 -43.201 1.00 92.19 89 TYR A O 1
ATOM 674 N N . PRO A 1 90 ? 29.727 4.645 -42.236 1.00 88.69 90 PRO A N 1
ATOM 675 C CA . PRO A 1 90 ? 30.945 5.433 -42.037 1.00 88.69 90 PRO A CA 1
ATOM 676 C C . PRO A 1 90 ? 31.509 6.012 -43.337 1.00 88.69 90 PRO A C 1
ATOM 678 O O . PRO A 1 90 ? 31.954 7.153 -43.352 1.00 88.69 90 PRO A O 1
ATOM 681 N N . LEU A 1 91 ? 31.452 5.252 -44.434 1.00 86.94 91 LEU A N 1
ATOM 682 C CA . LEU A 1 91 ? 32.015 5.658 -45.729 1.00 86.94 91 LEU A CA 1
ATOM 683 C C . LEU A 1 91 ? 31.098 6.594 -46.525 1.00 86.94 91 LEU A C 1
ATOM 685 O O . LEU A 1 91 ? 31.505 7.144 -47.544 1.00 86.94 91 LEU A O 1
ATOM 689 N N . ARG A 1 92 ? 29.870 6.795 -46.047 1.00 84.25 92 ARG A N 1
ATOM 690 C CA . ARG A 1 92 ? 28.851 7.614 -46.696 1.00 84.25 92 ARG A CA 1
ATOM 691 C C . ARG A 1 92 ? 28.573 8.848 -45.851 1.00 84.25 92 ARG A C 1
ATOM 693 O O . ARG A 1 92 ? 27.497 8.968 -45.260 1.00 84.25 92 ARG A O 1
ATOM 700 N N . GLU A 1 93 ? 29.587 9.705 -45.747 1.00 86.25 93 GLU A N 1
ATOM 701 C CA . GLU A 1 93 ? 29.556 10.963 -44.983 1.00 86.25 93 GLU A CA 1
ATOM 702 C C . GLU A 1 93 ? 29.093 10.780 -43.526 1.00 86.25 93 GLU A C 1
ATOM 704 O O . GLU A 1 93 ? 28.433 11.645 -42.957 1.00 86.25 93 GLU A O 1
ATOM 709 N N . HIS A 1 94 ? 29.400 9.627 -42.919 1.00 86.75 94 HIS A N 1
ATOM 710 C CA . HIS A 1 94 ? 28.912 9.262 -41.586 1.00 86.75 94 HIS A CA 1
ATOM 711 C C . HIS A 1 94 ? 27.386 9.373 -41.433 1.00 86.75 94 HIS A C 1
ATOM 713 O O . HIS A 1 94 ? 26.886 9.800 -40.395 1.00 86.75 94 HIS A O 1
ATOM 719 N N . SER A 1 95 ? 26.626 8.988 -42.456 1.00 86.94 95 SER A N 1
ATOM 720 C CA . SER A 1 95 ? 25.166 9.027 -42.386 1.00 86.94 95 SER A CA 1
ATOM 721 C C . SER A 1 95 ? 24.600 7.968 -41.435 1.00 86.94 95 SER A C 1
ATOM 723 O O . SER A 1 95 ? 25.161 6.883 -41.247 1.00 86.94 95 SER A O 1
ATOM 725 N N . PHE A 1 96 ? 23.454 8.292 -40.834 1.00 89.94 96 PHE A N 1
ATOM 726 C CA . PHE A 1 96 ? 22.767 7.443 -39.866 1.00 89.94 96 PHE A CA 1
ATOM 727 C C . PHE A 1 96 ? 21.319 7.204 -40.279 1.00 89.94 96 PHE A C 1
ATOM 729 O O . PHE A 1 96 ? 20.641 8.100 -40.781 1.00 89.94 96 PHE A O 1
ATOM 736 N N . THR A 1 97 ? 20.825 5.996 -40.033 1.00 88.69 97 THR A N 1
ATOM 737 C CA . THR A 1 97 ? 19.413 5.646 -40.181 1.00 88.69 97 THR A CA 1
ATOM 738 C C . THR A 1 97 ? 18.897 5.051 -38.882 1.00 88.69 97 THR A C 1
ATOM 740 O O . THR A 1 97 ? 19.525 4.179 -38.286 1.00 88.69 97 THR A O 1
ATOM 743 N N . ILE A 1 98 ? 17.726 5.517 -38.455 1.00 89.81 98 ILE A N 1
ATOM 744 C CA . ILE A 1 98 ? 17.003 4.980 -37.305 1.00 89.81 98 ILE A CA 1
ATOM 745 C C . ILE A 1 98 ? 15.740 4.316 -37.833 1.00 89.81 98 ILE A C 1
ATOM 747 O O . ILE A 1 98 ? 15.004 4.906 -38.626 1.00 89.81 98 ILE A O 1
ATOM 751 N N . GLY A 1 99 ? 15.495 3.084 -37.407 1.00 87.06 99 GLY A N 1
ATOM 752 C CA . GLY A 1 99 ? 14.357 2.304 -37.863 1.00 87.06 99 GLY A CA 1
ATOM 753 C C . GLY A 1 99 ? 13.810 1.376 -36.794 1.00 87.06 99 GLY A C 1
ATOM 754 O O . GLY A 1 99 ? 14.379 1.207 -35.716 1.00 87.06 99 GLY A O 1
ATOM 755 N N . TRP A 1 100 ? 12.683 0.755 -37.122 1.00 86.31 100 TRP A N 1
ATOM 756 C CA . TRP A 1 100 ? 12.064 -0.275 -36.303 1.00 86.31 100 TRP A CA 1
ATOM 757 C C . TRP A 1 100 ? 12.213 -1.631 -36.990 1.00 86.31 100 TRP A C 1
ATOM 759 O O . TRP A 1 100 ? 11.851 -1.779 -38.157 1.00 86.31 100 TRP A O 1
ATOM 769 N N . PHE A 1 101 ? 12.745 -2.617 -36.272 1.00 84.00 101 PHE A N 1
ATOM 770 C CA . PHE A 1 101 ? 12.856 -3.998 -36.729 1.00 84.00 101 PHE A CA 1
ATOM 771 C C . PHE A 1 101 ? 11.766 -4.846 -36.073 1.00 84.00 101 PHE A C 1
ATOM 773 O O . PHE A 1 101 ? 11.524 -4.742 -34.871 1.00 84.00 101 PHE A O 1
ATOM 780 N N . THR A 1 102 ? 11.097 -5.690 -36.857 1.00 81.31 102 THR A N 1
ATOM 781 C CA . THR A 1 102 ? 10.090 -6.636 -36.364 1.00 81.31 102 THR A CA 1
ATOM 782 C C . THR A 1 102 ? 10.367 -8.015 -36.958 1.00 81.31 102 THR A C 1
ATOM 784 O O . THR A 1 102 ? 10.381 -8.130 -38.185 1.00 81.31 102 THR A O 1
ATOM 787 N N . PRO A 1 103 ? 10.563 -9.052 -36.127 1.00 76.25 103 PRO A N 1
ATOM 788 C CA . PRO A 1 103 ? 10.770 -10.405 -36.617 1.00 76.25 103 PRO A CA 1
ATOM 789 C C . PRO A 1 103 ? 9.457 -10.970 -37.171 1.00 76.25 103 PRO A C 1
ATOM 791 O O . PRO A 1 103 ? 8.429 -11.000 -36.491 1.00 76.25 103 PRO A O 1
ATOM 794 N N . LEU A 1 104 ? 9.480 -11.414 -38.427 1.00 74.94 104 LEU A N 1
ATOM 795 C CA . LEU A 1 104 ? 8.346 -12.063 -39.082 1.00 74.94 104 LEU A CA 1
ATOM 796 C C . LEU A 1 104 ? 8.614 -13.569 -39.135 1.00 74.94 104 LEU A C 1
ATOM 798 O O . LEU A 1 104 ? 9.663 -13.986 -39.607 1.00 74.94 104 LEU A O 1
ATOM 802 N N . ARG A 1 105 ? 7.648 -14.386 -38.692 1.00 70.06 105 ARG A N 1
ATOM 803 C CA . ARG A 1 105 ? 7.737 -15.865 -38.661 1.00 70.06 105 ARG A CA 1
ATOM 804 C C . ARG A 1 105 ? 8.818 -16.450 -37.737 1.00 70.06 105 ARG A C 1
ATOM 806 O O . ARG A 1 105 ? 9.211 -17.597 -37.917 1.00 70.06 105 ARG A O 1
ATOM 813 N N . GLU A 1 106 ? 9.215 -15.728 -36.693 1.00 69.88 106 GLU A N 1
ATOM 814 C CA . GLU A 1 106 ? 10.015 -16.275 -35.590 1.00 69.88 106 GLU A CA 1
ATOM 815 C C . GLU A 1 106 ? 9.100 -16.566 -34.383 1.00 69.88 106 GLU A C 1
ATOM 817 O O . GLU A 1 106 ? 8.852 -15.680 -33.564 1.00 69.88 106 GLU A O 1
ATOM 822 N N . PRO A 1 107 ? 8.558 -17.791 -34.230 1.00 64.19 107 PRO A N 1
ATOM 823 C CA . PRO A 1 107 ? 7.529 -18.098 -33.227 1.00 64.19 107 PRO A CA 1
ATOM 824 C C . PRO A 1 107 ? 8.017 -18.017 -31.772 1.00 64.19 107 PRO A C 1
ATOM 826 O O . PRO A 1 107 ? 7.208 -18.122 -30.847 1.00 64.19 107 PRO A O 1
ATOM 829 N N . LEU A 1 108 ? 9.328 -17.882 -31.561 1.00 65.19 108 LEU A N 1
ATOM 830 C CA . LEU A 1 108 ? 9.954 -17.710 -30.250 1.00 65.19 108 LEU A CA 1
ATOM 831 C C . LEU A 1 108 ? 10.266 -16.239 -29.931 1.00 65.19 108 LEU A C 1
ATOM 833 O O . LEU A 1 108 ? 10.518 -15.917 -28.770 1.00 65.19 108 LEU A O 1
ATOM 837 N N . ALA A 1 109 ? 10.218 -15.339 -30.917 1.00 65.50 109 ALA A N 1
ATOM 838 C CA . ALA A 1 109 ? 10.561 -13.938 -30.720 1.00 65.50 109 ALA A CA 1
ATOM 839 C C . ALA A 1 109 ? 9.566 -13.255 -29.768 1.00 65.50 109 ALA A C 1
ATOM 841 O O . ALA A 1 109 ? 8.362 -13.206 -30.014 1.00 65.50 109 ALA A O 1
ATOM 842 N N . GLY A 1 110 ? 10.068 -12.759 -28.632 1.00 58.31 110 GLY A N 1
ATOM 843 C CA . GLY A 1 110 ? 9.245 -12.138 -27.587 1.00 58.31 110 GLY A CA 1
ATOM 844 C C . GLY A 1 110 ? 8.269 -13.091 -26.880 1.00 58.31 110 GLY A C 1
ATOM 845 O O . GLY A 1 110 ? 7.419 -12.631 -26.117 1.00 58.31 110 GLY A O 1
ATOM 846 N N . ARG A 1 111 ? 8.360 -14.411 -27.105 1.00 60.47 111 ARG A N 1
ATOM 847 C CA . ARG A 1 111 ? 7.434 -15.390 -26.521 1.00 60.47 111 ARG A CA 1
ATOM 848 C C . ARG A 1 111 ? 7.590 -15.441 -25.000 1.00 60.47 111 ARG A C 1
ATOM 850 O O . ARG A 1 111 ? 8.690 -15.584 -24.477 1.00 60.47 111 ARG A O 1
ATOM 857 N N . GLY A 1 112 ? 6.465 -15.327 -24.293 1.00 55.09 112 GLY A N 1
ATOM 858 C CA . GLY A 1 112 ? 6.421 -15.316 -22.826 1.00 55.09 112 GLY A CA 1
ATOM 859 C C . GLY A 1 112 ? 6.806 -13.979 -22.182 1.00 55.09 112 GLY A C 1
ATOM 860 O O . GLY A 1 112 ? 6.779 -13.880 -20.960 1.00 55.09 112 GLY A O 1
ATOM 861 N N . GLN A 1 113 ? 7.132 -12.949 -22.971 1.00 57.47 113 GLN A N 1
ATOM 862 C CA . GLN A 1 113 ? 7.424 -11.611 -22.459 1.00 57.47 113 GLN A CA 1
ATOM 863 C C . GLN A 1 113 ? 6.192 -10.709 -22.632 1.00 57.47 113 GLN A C 1
ATOM 865 O O . GLN A 1 113 ? 5.749 -10.489 -23.762 1.00 57.47 113 GLN A O 1
ATOM 870 N N . PRO A 1 114 ? 5.603 -10.182 -21.546 1.00 57.56 114 PRO A N 1
ATOM 871 C CA . PRO A 1 114 ? 4.440 -9.313 -21.652 1.00 57.56 114 PRO A CA 1
ATOM 872 C C . PRO A 1 114 ? 4.817 -7.963 -22.283 1.00 57.56 114 PRO A C 1
ATOM 874 O O . PRO A 1 114 ? 5.778 -7.316 -21.880 1.00 57.56 114 PRO A O 1
ATOM 877 N N . ILE A 1 115 ? 4.016 -7.500 -23.251 1.00 58.53 115 ILE A N 1
ATOM 878 C CA . ILE A 1 115 ? 4.167 -6.167 -23.877 1.00 58.53 115 ILE A CA 1
ATOM 879 C C . ILE A 1 115 ? 3.889 -5.048 -22.851 1.00 58.53 115 ILE A C 1
ATOM 881 O O . ILE A 1 115 ? 4.444 -3.949 -22.919 1.00 58.53 115 ILE A O 1
ATOM 885 N N . ARG A 1 116 ? 3.022 -5.332 -21.869 1.00 62.12 116 ARG A N 1
ATOM 886 C CA . ARG A 1 116 ? 2.724 -4.453 -20.734 1.00 62.12 116 ARG A CA 1
ATOM 887 C C . ARG A 1 116 ? 3.506 -4.926 -19.511 1.00 62.12 116 ARG A C 1
ATOM 889 O O . ARG A 1 116 ? 3.158 -5.927 -18.903 1.00 62.12 116 ARG A O 1
ATOM 896 N N . GLU A 1 117 ? 4.526 -4.168 -19.129 1.00 60.97 117 GLU A N 1
ATOM 897 C CA . GLU A 1 117 ? 5.341 -4.430 -17.928 1.00 60.97 117 GLU A CA 1
ATOM 898 C C . GLU A 1 117 ? 4.716 -3.876 -16.635 1.00 60.97 117 GLU A C 1
ATOM 900 O O . GLU A 1 117 ? 5.378 -3.818 -15.601 1.00 60.97 117 GLU A O 1
ATOM 905 N N . TYR A 1 118 ? 3.469 -3.403 -16.695 1.00 68.62 118 TYR A N 1
ATOM 906 C CA . TYR A 1 118 ? 2.788 -2.766 -15.575 1.00 68.62 118 TYR A CA 1
ATOM 907 C C . TYR A 1 118 ? 1.414 -3.380 -15.321 1.00 68.62 118 TYR A C 1
ATOM 909 O O . TYR A 1 118 ? 0.735 -3.834 -16.243 1.00 68.62 118 TYR A O 1
ATOM 917 N N . VAL A 1 119 ? 0.994 -3.320 -14.062 1.00 72.69 119 VAL A N 1
ATOM 918 C CA . VAL A 1 119 ? -0.360 -3.632 -13.608 1.00 72.69 119 VAL A CA 1
ATOM 919 C C . VAL A 1 119 ? -1.103 -2.316 -13.400 1.00 72.69 119 VAL A C 1
ATOM 921 O O . VAL A 1 119 ? -0.532 -1.349 -12.895 1.00 72.69 119 VAL A O 1
ATOM 924 N N . VAL A 1 120 ? -2.356 -2.251 -13.844 1.00 75.50 120 VAL A N 1
ATOM 925 C CA . VAL A 1 120 ? -3.246 -1.129 -13.522 1.00 75.50 120 VAL A CA 1
ATOM 926 C C . VAL A 1 120 ? -3.892 -1.450 -12.183 1.00 75.50 120 VAL A C 1
ATOM 928 O O . VAL A 1 120 ? -4.498 -2.509 -12.068 1.00 75.50 120 VAL A O 1
ATOM 931 N N . VAL A 1 121 ? -3.694 -0.587 -11.186 1.00 75.88 121 VAL A N 1
ATOM 932 C CA . VAL A 1 121 ? -4.204 -0.824 -9.823 1.00 75.88 121 VAL A CA 1
ATOM 933 C C . VAL A 1 121 ? -5.576 -0.182 -9.623 1.00 75.88 121 VAL A C 1
ATOM 935 O O . VAL A 1 121 ? -6.427 -0.791 -8.991 1.00 75.88 121 VAL A O 1
ATOM 938 N N . GLY A 1 122 ? -5.802 1.008 -10.189 1.00 68.62 122 GLY A N 1
ATOM 939 C CA . GLY A 1 122 ? -7.116 1.654 -10.205 1.00 68.62 122 GLY A CA 1
ATOM 940 C C . GLY A 1 122 ? -7.616 1.979 -11.613 1.00 68.62 122 GLY A C 1
ATOM 941 O O . GLY A 1 122 ? -6.848 2.419 -12.479 1.00 68.62 122 GLY A O 1
ATOM 942 N N . ALA A 1 123 ? -8.913 1.786 -11.844 1.00 63.47 123 ALA A N 1
ATOM 943 C CA . ALA A 1 123 ? -9.638 2.314 -13.002 1.00 63.47 123 ALA A CA 1
ATOM 944 C C . ALA A 1 123 ? -9.947 3.827 -12.881 1.00 63.47 123 ALA A C 1
ATOM 946 O O . ALA A 1 123 ? -9.763 4.430 -11.829 1.00 63.47 123 ALA A O 1
ATOM 947 N N . ASP A 1 124 ? -10.409 4.459 -13.972 1.00 57.22 124 ASP A N 1
ATOM 948 C CA . ASP A 1 124 ? -10.999 5.807 -13.885 1.00 57.22 124 ASP A CA 1
ATOM 949 C C . ASP A 1 124 ? -12.347 5.695 -13.164 1.00 57.22 124 ASP A C 1
ATOM 951 O O . ASP A 1 124 ? -13.303 5.156 -13.722 1.00 57.22 124 ASP A O 1
ATOM 955 N N . PHE A 1 125 ? -12.411 6.160 -11.917 1.00 57.16 125 PHE A N 1
ATOM 956 C CA . PHE A 1 125 ? -13.599 6.065 -11.075 1.00 57.16 125 PHE A CA 1
ATOM 957 C C . PHE A 1 125 ? -14.048 7.448 -10.591 1.00 57.16 125 PHE A C 1
ATOM 959 O O . PHE A 1 125 ? -13.239 8.346 -10.369 1.00 57.16 125 PHE A O 1
ATOM 966 N N . GLN A 1 126 ? -15.361 7.624 -10.445 1.00 54.16 126 GLN A N 1
ATOM 967 C CA . GLN A 1 126 ? -15.959 8.814 -9.841 1.00 54.16 126 GLN A CA 1
ATOM 968 C C . GLN A 1 126 ? -16.044 8.581 -8.328 1.00 54.16 126 GLN A C 1
ATOM 970 O O . GLN A 1 126 ? -16.817 7.717 -7.910 1.00 54.16 126 GLN A O 1
ATOM 975 N N . PRO A 1 127 ? -15.273 9.298 -7.492 1.00 54.38 127 PRO A N 1
ATOM 976 C CA . PRO A 1 127 ? -15.306 9.080 -6.053 1.00 54.38 127 PRO A CA 1
ATOM 977 C C . PRO A 1 127 ? -16.718 9.327 -5.510 1.00 54.38 127 PRO A C 1
ATOM 979 O O . PRO A 1 127 ? -17.400 10.270 -5.912 1.00 54.38 127 PRO A O 1
ATOM 982 N N . ALA A 1 128 ? -17.158 8.483 -4.573 1.00 56.91 128 ALA A N 1
ATOM 983 C CA . ALA A 1 128 ? -18.421 8.699 -3.877 1.00 56.91 128 ALA A CA 1
ATOM 984 C C . ALA A 1 128 ? -18.406 10.065 -3.170 1.00 56.91 128 ALA A C 1
ATOM 986 O O . ALA A 1 128 ? -17.374 10.480 -2.631 1.00 56.91 128 ALA A O 1
ATOM 987 N N . VAL A 1 129 ? -19.555 10.748 -3.150 1.00 57.78 129 VAL A N 1
ATOM 988 C CA . VAL A 1 129 ? -19.702 12.031 -2.451 1.00 57.78 129 VAL A CA 1
ATOM 989 C C . VAL A 1 129 ? -19.254 11.849 -0.995 1.00 57.78 129 VAL A C 1
ATOM 991 O O . VAL A 1 129 ? -19.760 10.954 -0.312 1.00 57.78 129 VAL A O 1
ATOM 994 N N . PRO A 1 130 ? -18.287 12.642 -0.503 1.00 59.81 130 PRO A N 1
ATOM 995 C CA . PRO A 1 130 ? -17.774 12.469 0.843 1.00 59.81 130 PRO A CA 1
ATOM 996 C C . PRO A 1 130 ? -18.867 12.821 1.850 1.00 59.81 130 PRO A C 1
ATOM 998 O O . PRO A 1 130 ? -19.292 13.975 1.939 1.00 59.81 130 PRO A O 1
ATOM 1001 N N . TYR A 1 131 ? -19.294 11.836 2.637 1.00 67.25 131 TYR A N 1
ATOM 1002 C CA . TYR A 1 131 ? -20.058 12.101 3.847 1.00 67.25 131 TYR A CA 1
ATOM 1003 C C . TYR A 1 131 ? -19.190 12.956 4.776 1.00 67.25 131 TYR A C 1
ATOM 1005 O O . TYR A 1 131 ? -18.038 12.616 5.050 1.00 67.25 131 TYR A O 1
ATOM 1013 N N . ARG A 1 132 ? -19.704 14.109 5.206 1.00 64.88 132 ARG A N 1
ATOM 1014 C CA . ARG A 1 132 ? -19.030 14.968 6.182 1.00 64.88 132 ARG A CA 1
ATOM 1015 C C . ARG A 1 132 ? -19.691 14.749 7.529 1.00 64.88 132 ARG A C 1
ATOM 1017 O O . ARG A 1 132 ? -20.809 15.206 7.745 1.00 64.88 132 ARG A O 1
ATOM 1024 N N . VAL A 1 133 ? -18.989 14.065 8.425 1.00 67.44 133 VAL A N 1
ATOM 1025 C CA . VAL A 1 133 ? -19.403 13.983 9.823 1.00 67.44 133 VAL A CA 1
ATOM 1026 C C . VAL A 1 133 ? -19.092 15.310 10.513 1.00 67.44 133 VAL A C 1
ATOM 1028 O O . VAL A 1 133 ? -17.939 15.745 10.548 1.00 67.44 133 VAL A O 1
ATOM 1031 N N . SER A 1 134 ? -20.120 15.928 11.092 1.00 68.69 134 SER A N 1
ATOM 1032 C CA . SER A 1 134 ? -20.007 17.149 11.901 1.00 68.69 134 SER A CA 1
ATOM 1033 C C . SER A 1 134 ? -19.597 16.886 13.358 1.00 68.69 134 SER A C 1
ATOM 1035 O O . SER A 1 134 ? -19.639 17.807 14.164 1.00 68.69 134 SER A O 1
ATOM 1037 N N . GLU A 1 135 ? -19.217 15.656 13.720 1.00 83.31 135 GLU A N 1
ATOM 1038 C CA . GLU A 1 135 ? -18.791 15.279 15.076 1.00 83.31 135 GLU A CA 1
ATOM 1039 C C . GLU A 1 135 ? -17.284 15.555 15.278 1.00 83.31 135 GLU A C 1
ATOM 1041 O O . GLU A 1 135 ? -16.442 14.865 14.690 1.00 83.31 135 GLU A O 1
ATOM 1046 N N . PRO A 1 136 ? -16.895 16.545 16.107 1.00 88.38 136 PRO A N 1
ATOM 1047 C CA . PRO A 1 136 ? -15.488 16.913 16.284 1.00 88.38 136 PRO A CA 1
ATOM 1048 C C . PRO A 1 136 ? -14.657 15.812 16.951 1.00 88.38 136 PRO A C 1
ATOM 1050 O O . PRO A 1 136 ? -13.487 15.638 16.611 1.00 88.38 136 PRO A O 1
ATOM 1053 N N . GLU A 1 137 ? -15.256 15.049 17.872 1.00 92.19 137 GLU A N 1
ATOM 1054 C CA . GLU A 1 137 ? -14.552 13.973 18.577 1.00 92.19 137 GLU A CA 1
ATOM 1055 C C . GLU A 1 137 ? -14.155 12.841 17.622 1.00 92.19 137 GLU A C 1
ATOM 1057 O O . GLU A 1 137 ? -13.004 12.402 17.638 1.00 92.19 137 GLU A O 1
ATOM 1062 N N . LEU A 1 138 ? -15.062 12.419 16.731 1.00 92.56 138 LEU A N 1
ATOM 1063 C CA . LEU A 1 138 ? -14.754 11.393 15.736 1.00 92.56 138 LEU A CA 1
ATOM 1064 C C . LEU A 1 138 ? -13.617 11.839 14.809 1.00 92.56 138 LEU A C 1
ATOM 1066 O O . LEU A 1 138 ? -12.698 11.067 14.536 1.00 92.56 138 LEU A O 1
ATOM 1070 N N . ASN A 1 139 ? -13.643 13.099 14.365 1.00 91.00 139 ASN A N 1
ATOM 1071 C CA . ASN A 1 139 ? -12.587 13.657 13.522 1.00 91.00 139 ASN A CA 1
ATOM 1072 C C . ASN A 1 139 ? -11.221 13.656 14.232 1.00 91.00 139 ASN A C 1
ATOM 1074 O O . ASN A 1 139 ? -10.231 13.236 13.634 1.00 91.00 139 ASN A O 1
ATOM 1078 N N . ALA A 1 140 ? -11.167 14.024 15.516 1.00 94.25 140 ALA A N 1
ATOM 1079 C CA . ALA A 1 140 ? -9.930 13.989 16.300 1.00 94.25 140 ALA A CA 1
ATOM 1080 C C . ALA A 1 140 ? -9.366 12.563 16.456 1.00 94.25 140 ALA A C 1
ATOM 1082 O O . ALA A 1 140 ? -8.154 12.352 16.352 1.00 94.25 140 ALA A O 1
ATOM 1083 N N . VAL A 1 141 ? -10.235 11.565 16.658 1.00 96.94 141 VAL A N 1
ATOM 1084 C CA . VAL A 1 141 ? -9.823 10.152 16.722 1.00 96.94 141 VAL A CA 1
ATOM 1085 C C . VAL A 1 141 ? -9.291 9.673 15.368 1.00 96.94 141 VAL A C 1
ATOM 1087 O O . VAL A 1 141 ? -8.250 9.019 15.319 1.00 96.94 141 VAL A O 1
ATOM 1090 N N . LEU A 1 142 ? -9.935 10.042 14.259 1.00 95.75 142 LEU A N 1
ATOM 1091 C CA . LEU A 1 142 ? -9.461 9.710 12.910 1.00 95.75 142 LEU A CA 1
ATOM 1092 C C . LEU A 1 142 ? -8.127 10.393 12.561 1.00 95.75 142 LEU A C 1
ATOM 1094 O O . LEU A 1 142 ? -7.302 9.806 11.859 1.00 95.75 142 LEU A O 1
ATOM 1098 N N . ASP A 1 143 ? -7.874 11.600 13.068 1.00 95.94 143 ASP A N 1
ATOM 1099 C CA . ASP A 1 143 ? -6.570 12.256 12.937 1.00 95.94 143 ASP A CA 1
ATOM 1100 C C . ASP A 1 143 ? -5.478 11.545 13.741 1.00 95.94 143 ASP A C 1
ATOM 1102 O O . ASP A 1 143 ? -4.361 11.366 13.245 1.00 95.94 143 ASP A O 1
ATOM 1106 N N . SER A 1 144 ? -5.801 11.077 14.950 1.00 96.81 144 SER A N 1
ATOM 1107 C CA . SER A 1 144 ? -4.895 10.241 15.744 1.00 96.81 144 SER A CA 1
ATOM 1108 C C . SER A 1 144 ? -4.593 8.916 15.036 1.00 96.81 144 SER A C 1
ATOM 1110 O O . SER A 1 144 ? -3.429 8.512 14.968 1.00 96.81 144 SER A O 1
ATOM 1112 N N . LEU A 1 145 ? -5.606 8.298 14.417 1.00 97.75 145 LEU A N 1
ATOM 1113 C CA . LEU A 1 145 ? -5.461 7.085 13.612 1.00 97.75 145 LEU A CA 1
ATOM 1114 C C . LEU A 1 145 ? -4.519 7.316 12.424 1.00 97.75 145 LEU A C 1
ATOM 1116 O O . LEU A 1 145 ? -3.604 6.528 12.196 1.00 97.75 145 LEU A O 1
ATOM 1120 N N . ARG A 1 146 ? -4.697 8.428 11.698 1.00 97.94 146 ARG A N 1
ATOM 1121 C CA . ARG A 1 146 ? -3.832 8.827 10.577 1.00 97.94 146 ARG A CA 1
ATOM 1122 C C . ARG A 1 146 ? -2.385 9.038 11.014 1.00 97.94 146 ARG A C 1
ATOM 1124 O O . ARG A 1 146 ? -1.472 8.570 10.339 1.00 97.94 146 ARG A O 1
ATOM 1131 N N . ALA A 1 147 ? -2.171 9.729 12.133 1.00 97.12 147 ALA A N 1
ATOM 1132 C CA . ALA A 1 147 ? -0.834 9.947 12.675 1.00 97.12 147 ALA A CA 1
ATOM 1133 C C . ALA A 1 147 ? -0.161 8.622 13.061 1.00 97.12 147 ALA A C 1
ATOM 1135 O O . ALA A 1 147 ? 1.021 8.426 12.782 1.00 97.12 147 ALA A O 1
ATOM 1136 N N . SER A 1 148 ? -0.913 7.697 13.661 1.00 97.69 148 SER A N 1
ATOM 1137 C CA . SER A 1 148 ? -0.389 6.381 14.019 1.00 97.69 148 SER A CA 1
ATOM 1138 C C . SER A 1 148 ? -0.090 5.516 12.790 1.00 97.69 148 SER A C 1
ATOM 1140 O O . SER A 1 148 ? 0.958 4.874 12.731 1.00 97.69 148 SER A O 1
ATOM 1142 N N . ALA A 1 149 ? -0.931 5.583 11.751 1.00 97.69 149 ALA A N 1
ATOM 1143 C CA . ALA A 1 149 ? -0.694 4.884 10.490 1.00 97.69 149 ALA A CA 1
ATOM 1144 C C . ALA A 1 149 ? 0.630 5.306 9.829 1.00 97.69 149 ALA A C 1
ATOM 1146 O O . ALA A 1 149 ? 1.391 4.462 9.348 1.00 97.69 149 ALA A O 1
ATOM 1147 N N . GLU A 1 150 ? 0.923 6.608 9.852 1.00 95.81 150 GLU A N 1
ATOM 1148 C CA . GLU A 1 150 ? 2.179 7.170 9.354 1.00 95.81 150 GLU A CA 1
ATOM 1149 C C . GLU A 1 150 ? 3.387 6.690 10.175 1.00 95.81 150 GLU A C 1
ATOM 1151 O O . GLU A 1 150 ? 4.426 6.350 9.611 1.00 95.81 150 GLU A O 1
ATOM 1156 N N . TRP A 1 151 ? 3.259 6.584 11.500 1.00 96.12 151 TRP A N 1
ATOM 1157 C CA . TRP A 1 151 ? 4.331 6.031 12.330 1.00 96.12 151 TRP A CA 1
ATOM 1158 C C . TRP A 1 151 ? 4.569 4.544 12.079 1.00 96.12 151 TRP A C 1
ATOM 1160 O O . TRP A 1 151 ? 5.725 4.145 11.962 1.00 96.12 151 TRP A O 1
ATOM 1170 N N . ILE A 1 152 ? 3.515 3.739 11.922 1.00 95.75 152 ILE A N 1
ATOM 1171 C CA . ILE A 1 152 ? 3.649 2.324 11.540 1.00 95.75 152 ILE A CA 1
ATOM 1172 C C . ILE A 1 152 ? 4.403 2.203 10.212 1.00 95.75 152 ILE A C 1
ATOM 1174 O O . ILE A 1 152 ? 5.345 1.420 10.128 1.00 95.75 152 ILE A O 1
ATOM 1178 N N . ARG A 1 153 ? 4.065 3.017 9.200 1.00 92.81 153 ARG A N 1
ATOM 1179 C CA . ARG A 1 153 ? 4.778 3.040 7.910 1.00 92.81 153 ARG A CA 1
ATOM 1180 C C . ARG A 1 153 ? 6.277 3.247 8.109 1.00 92.81 153 ARG A C 1
ATOM 1182 O O . ARG A 1 153 ? 7.076 2.467 7.604 1.00 92.81 153 ARG A O 1
ATOM 1189 N N . ARG A 1 154 ? 6.645 4.278 8.872 1.00 91.25 154 ARG A N 1
ATOM 1190 C CA . ARG A 1 154 ? 8.043 4.663 9.119 1.00 91.25 154 ARG A CA 1
ATOM 1191 C C . ARG A 1 154 ? 8.819 3.644 9.958 1.00 91.25 154 ARG A C 1
ATOM 1193 O O . ARG A 1 154 ? 10.024 3.496 9.765 1.00 91.25 154 ARG A O 1
ATOM 1200 N N . LEU A 1 155 ? 8.150 2.978 10.900 1.00 90.62 155 LEU A N 1
ATOM 1201 C CA . LEU A 1 155 ? 8.764 2.020 11.823 1.00 90.62 155 LEU A CA 1
ATOM 1202 C C . LEU A 1 155 ? 8.904 0.620 11.216 1.00 90.62 155 LEU A C 1
ATOM 1204 O O . LEU A 1 155 ? 9.929 -0.026 11.415 1.00 90.62 155 LEU A O 1
ATOM 1208 N N . VAL A 1 156 ? 7.894 0.157 10.476 1.00 86.62 156 VAL A N 1
ATOM 1209 C CA . VAL A 1 156 ? 7.868 -1.188 9.878 1.00 86.62 156 VAL A CA 1
ATOM 1210 C C . VAL A 1 156 ? 8.622 -1.220 8.551 1.00 86.62 156 VAL A C 1
ATOM 1212 O O . VAL A 1 156 ? 9.308 -2.194 8.250 1.00 86.62 156 VAL A O 1
ATOM 1215 N N . VAL A 1 157 ? 8.515 -0.151 7.758 1.00 79.12 157 VAL A N 1
ATOM 1216 C CA . VAL A 1 157 ? 9.105 -0.050 6.418 1.00 79.12 157 VAL A CA 1
ATOM 1217 C C . VAL A 1 157 ? 9.992 1.197 6.353 1.00 79.12 157 VAL A C 1
ATOM 1219 O O . VAL A 1 157 ? 9.642 2.182 5.696 1.00 79.12 157 VAL A O 1
ATOM 1222 N N . PRO A 1 158 ? 11.122 1.220 7.084 1.00 72.19 158 PRO A N 1
ATOM 1223 C CA . PRO A 1 158 ? 11.944 2.414 7.162 1.00 72.19 158 PRO A CA 1
ATOM 1224 C C . PRO A 1 158 ? 12.594 2.716 5.811 1.00 72.19 158 PRO A C 1
ATOM 1226 O O . PRO A 1 158 ? 13.404 1.939 5.309 1.00 72.19 158 PRO A O 1
ATOM 1229 N N . PHE A 1 159 ? 12.287 3.882 5.247 1.00 73.31 159 PHE A N 1
ATOM 1230 C CA . PHE A 1 159 ? 13.002 4.386 4.083 1.00 73.31 159 PHE A CA 1
ATOM 1231 C C . PHE A 1 159 ? 14.288 5.089 4.532 1.00 73.31 159 PHE A C 1
ATOM 1233 O O . PHE A 1 159 ? 14.253 6.073 5.271 1.00 73.31 159 PHE A O 1
ATOM 1240 N N . LEU A 1 160 ? 15.431 4.581 4.078 1.00 70.38 160 LEU A N 1
ATOM 1241 C CA . LEU A 1 160 ? 16.716 5.259 4.205 1.00 70.38 160 LEU A CA 1
ATOM 1242 C C . LEU A 1 160 ? 17.040 5.880 2.852 1.00 70.38 160 LEU A C 1
ATOM 1244 O O . LEU A 1 160 ? 17.142 5.158 1.860 1.00 70.38 160 LEU A O 1
ATOM 1248 N N . ASP A 1 161 ? 17.172 7.205 2.825 1.00 67.06 161 ASP A N 1
ATOM 1249 C CA . ASP A 1 161 ? 17.520 7.948 1.618 1.00 67.06 161 ASP A CA 1
ATOM 1250 C C . ASP A 1 161 ? 18.910 7.511 1.133 1.00 67.06 161 ASP A C 1
ATOM 1252 O O . ASP A 1 161 ? 19.914 7.693 1.825 1.00 67.06 161 ASP A O 1
ATOM 1256 N N . GLN A 1 162 ? 18.946 6.888 -0.044 1.00 62.81 162 GLN A N 1
ATOM 1257 C CA . GLN A 1 162 ? 20.168 6.430 -0.704 1.00 62.81 162 GLN A CA 1
ATOM 1258 C C . GLN A 1 162 ? 20.543 7.327 -1.889 1.00 62.81 162 GLN A C 1
ATOM 1260 O O . GLN A 1 162 ? 21.288 6.879 -2.762 1.00 62.81 162 GLN A O 1
ATOM 1265 N N . ASP A 1 163 ? 20.015 8.557 -1.972 1.00 62.78 163 ASP A N 1
ATOM 1266 C CA . ASP A 1 163 ? 20.388 9.497 -3.029 1.00 62.78 163 ASP A CA 1
ATOM 1267 C C . ASP A 1 163 ? 21.878 9.860 -2.921 1.00 62.78 163 ASP A C 1
ATOM 1269 O O . ASP A 1 163 ? 22.297 10.771 -2.210 1.00 62.78 163 ASP A O 1
ATOM 1273 N N . GLY A 1 164 ? 22.704 9.091 -3.631 1.00 60.78 164 GLY A N 1
ATOM 1274 C CA . GLY A 1 164 ? 24.160 9.195 -3.631 1.00 60.78 164 GLY A CA 1
ATOM 1275 C C . GLY A 1 164 ? 24.703 10.373 -4.436 1.00 60.78 164 GLY A C 1
ATOM 1276 O O . GLY A 1 164 ? 25.908 10.431 -4.665 1.00 60.78 164 GLY A O 1
ATOM 1277 N N . ARG A 1 165 ? 23.843 11.295 -4.895 1.00 73.19 165 ARG A N 1
ATOM 1278 C CA . ARG A 1 165 ? 24.275 12.513 -5.599 1.00 73.19 165 ARG A CA 1
ATOM 1279 C C . ARG A 1 165 ? 25.109 13.427 -4.700 1.00 73.19 165 ARG A C 1
ATOM 1281 O O . ARG A 1 165 ? 26.032 14.061 -5.198 1.00 73.19 165 ARG A O 1
ATOM 1288 N N . ASP A 1 166 ? 24.810 13.465 -3.399 1.00 80.69 166 ASP A N 1
ATOM 1289 C CA . ASP A 1 166 ? 25.589 14.190 -2.391 1.00 80.69 166 ASP A CA 1
ATOM 1290 C C . ASP A 1 166 ? 25.597 13.422 -1.059 1.00 80.69 166 ASP A C 1
ATOM 1292 O O . ASP A 1 166 ? 24.575 13.281 -0.380 1.00 80.69 166 ASP A O 1
ATOM 1296 N N . ALA A 1 167 ? 26.777 12.937 -0.670 1.00 80.75 167 ALA A N 1
ATOM 1297 C CA . ALA A 1 167 ? 26.950 12.135 0.538 1.00 80.75 167 ALA A CA 1
ATOM 1298 C C . ALA A 1 167 ? 26.650 12.914 1.833 1.00 80.75 167 ALA A C 1
ATOM 1300 O O . ALA A 1 167 ? 26.146 12.332 2.795 1.00 80.75 167 ALA A O 1
ATOM 1301 N N . GLY A 1 168 ? 26.930 14.220 1.872 1.00 84.50 168 GLY A N 1
ATOM 1302 C CA . GLY A 1 168 ? 26.674 15.064 3.037 1.00 84.50 168 GLY A CA 1
ATOM 1303 C C . GLY A 1 168 ? 25.180 15.284 3.257 1.00 84.50 168 GLY A C 1
ATOM 1304 O O . GLY A 1 168 ? 24.686 15.133 4.378 1.00 84.50 168 GLY A O 1
ATOM 1305 N N . ILE A 1 169 ? 24.439 15.565 2.182 1.00 84.31 169 ILE A N 1
ATOM 1306 C CA . ILE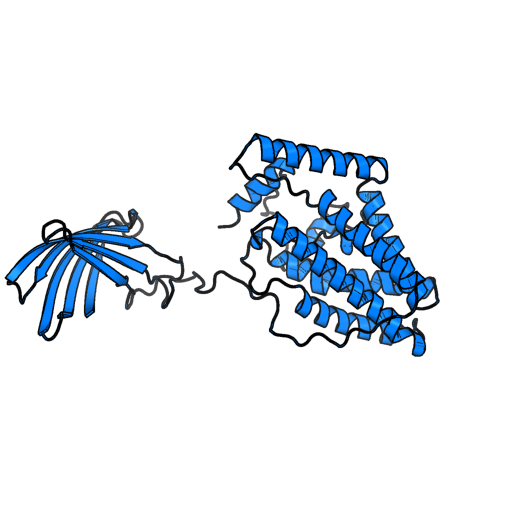 A 1 169 ? 22.979 15.720 2.228 1.00 84.31 169 ILE A CA 1
ATOM 1307 C C . ILE A 1 169 ? 22.308 14.396 2.615 1.00 84.31 169 ILE A C 1
ATOM 1309 O O . ILE A 1 169 ? 21.452 14.388 3.506 1.00 84.31 169 ILE A O 1
ATOM 1313 N N . ALA A 1 170 ? 22.710 13.278 2.001 1.00 81.38 170 ALA A N 1
ATOM 1314 C CA . ALA A 1 170 ? 22.162 11.956 2.306 1.00 81.38 170 ALA A CA 1
ATOM 1315 C C . ALA A 1 170 ? 22.399 11.557 3.774 1.00 81.38 170 ALA A C 1
ATOM 1317 O O . ALA A 1 170 ? 21.475 11.109 4.465 1.00 81.38 170 ALA A O 1
ATOM 1318 N N . LEU A 1 171 ? 23.610 11.799 4.296 1.00 85.25 171 LEU A N 1
ATOM 1319 C CA . LEU A 1 171 ? 23.942 11.529 5.695 1.00 85.25 171 LEU A CA 1
ATOM 1320 C C . LEU A 1 171 ? 23.133 12.415 6.651 1.00 85.25 171 LEU A C 1
ATOM 1322 O O . LEU A 1 171 ? 22.594 11.916 7.640 1.00 85.25 171 LEU A O 1
ATOM 1326 N N . ALA A 1 172 ? 22.988 13.709 6.353 1.00 87.56 172 ALA A N 1
ATOM 1327 C CA . ALA A 1 172 ? 22.208 14.630 7.178 1.00 87.56 172 ALA A CA 1
ATOM 1328 C C . ALA A 1 172 ? 20.717 14.248 7.232 1.00 87.56 172 ALA A 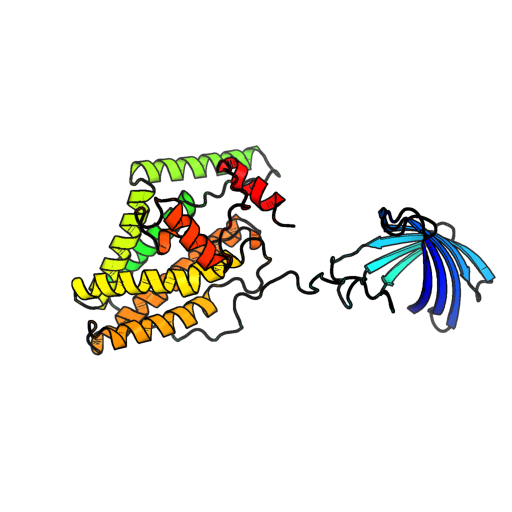C 1
ATOM 1330 O O . ALA A 1 172 ? 20.108 14.268 8.309 1.00 87.56 172 ALA A O 1
ATOM 1331 N N . ARG A 1 173 ? 20.131 13.854 6.091 1.00 86.00 173 ARG A N 1
ATOM 1332 C CA . ARG A 1 173 ? 18.745 13.362 6.009 1.00 86.00 173 ARG A CA 1
ATOM 1333 C C . ARG A 1 173 ? 18.561 12.068 6.790 1.00 86.00 173 ARG A C 1
ATOM 1335 O O . ARG A 1 173 ? 17.630 11.987 7.591 1.00 86.00 173 ARG A O 1
ATOM 1342 N N . THR A 1 174 ? 19.473 11.113 6.624 1.00 85.50 174 THR A N 1
ATOM 1343 C CA . THR A 1 174 ? 19.466 9.843 7.362 1.00 85.50 174 THR A CA 1
ATOM 1344 C C . THR A 1 174 ? 19.584 10.075 8.866 1.00 85.50 174 THR A C 1
ATOM 1346 O O . THR A 1 174 ? 18.785 9.548 9.636 1.00 85.50 174 THR A O 1
ATOM 1349 N N . ALA A 1 175 ? 20.512 10.927 9.306 1.00 88.88 175 ALA A N 1
ATOM 1350 C CA . ALA A 1 175 ? 20.683 11.250 10.719 1.00 88.88 175 ALA A CA 1
ATOM 1351 C C . ALA A 1 175 ? 19.428 11.908 11.316 1.00 88.88 175 ALA A C 1
ATOM 1353 O O . ALA A 1 175 ? 19.036 11.583 12.435 1.00 88.88 175 ALA A O 1
ATOM 1354 N N . ARG A 1 176 ? 18.767 12.810 10.575 1.00 90.50 176 ARG A N 1
ATOM 1355 C CA . ARG A 1 176 ? 17.476 13.384 10.989 1.00 90.50 176 ARG A CA 1
ATOM 1356 C C . ARG A 1 176 ? 16.396 12.310 11.096 1.00 90.50 176 ARG A C 1
ATOM 1358 O O . ARG A 1 176 ? 15.715 12.256 12.114 1.00 90.50 176 ARG A O 1
ATOM 1365 N N . TYR A 1 177 ? 16.279 11.448 10.089 1.00 88.38 177 TYR A N 1
ATOM 1366 C CA . TYR A 1 177 ? 15.301 10.364 10.075 1.00 88.38 177 TYR A CA 1
ATOM 1367 C C . TYR A 1 177 ? 15.476 9.427 11.278 1.00 88.38 177 TYR A C 1
ATOM 1369 O O . TYR A 1 177 ? 14.517 9.168 12.000 1.00 88.38 177 TYR A O 1
ATOM 1377 N N . VAL A 1 178 ? 16.710 8.996 11.558 1.00 89.31 178 VAL A N 1
ATOM 1378 C CA . VAL A 1 178 ? 17.032 8.149 12.717 1.00 89.31 178 VAL A CA 1
ATOM 1379 C C . VAL A 1 178 ? 16.703 8.851 14.035 1.00 89.31 178 VAL A C 1
ATOM 1381 O O . VAL A 1 178 ? 16.104 8.224 14.906 1.00 89.31 178 VAL A O 1
ATOM 1384 N N . ARG A 1 179 ? 17.020 10.146 14.186 1.00 93.44 179 ARG A N 1
ATOM 1385 C CA . ARG A 1 179 ? 16.654 10.908 15.396 1.00 93.44 179 ARG A CA 1
ATOM 1386 C C . ARG A 1 179 ? 15.144 10.965 15.610 1.00 93.44 179 ARG A C 1
ATOM 1388 O O . ARG A 1 179 ? 14.689 10.805 16.737 1.00 93.44 179 ARG A O 1
ATOM 1395 N N . GLU A 1 180 ? 14.368 11.172 14.549 1.00 93.12 180 GLU A N 1
ATOM 1396 C CA . GLU A 1 180 ? 12.903 11.171 14.633 1.00 93.12 180 GLU A CA 1
ATOM 1397 C C . GLU A 1 180 ? 12.356 9.796 15.039 1.00 93.12 180 GLU A C 1
ATOM 1399 O O . GLU A 1 180 ? 11.464 9.720 15.884 1.00 93.12 180 GLU A O 1
ATOM 1404 N N . LEU A 1 181 ? 12.920 8.709 14.497 1.00 92.00 181 LEU A N 1
ATOM 1405 C CA . LEU A 1 181 ? 12.560 7.351 14.911 1.00 92.00 181 LEU A CA 1
ATOM 1406 C C . LEU A 1 181 ? 12.913 7.090 16.378 1.00 92.00 181 LEU A C 1
ATOM 1408 O O . LEU A 1 181 ? 12.080 6.576 17.115 1.00 92.00 181 LEU A O 1
ATOM 1412 N N . GLN A 1 182 ? 14.113 7.473 16.822 1.00 92.94 182 GLN A N 1
ATOM 1413 C CA . GLN A 1 182 ? 14.540 7.330 18.217 1.00 92.94 182 GLN A CA 1
ATOM 1414 C C . GLN A 1 182 ? 13.628 8.108 19.170 1.00 92.94 182 GLN A C 1
ATOM 1416 O O . GLN A 1 182 ? 13.186 7.562 20.178 1.00 92.94 182 GLN A O 1
ATOM 1421 N N . ALA A 1 183 ? 13.294 9.355 18.827 1.00 95.50 183 ALA A N 1
ATOM 1422 C CA . ALA A 1 183 ? 12.374 10.171 19.611 1.00 95.50 183 ALA A CA 1
ATOM 1423 C C . ALA A 1 183 ? 10.982 9.530 19.701 1.00 95.50 183 ALA A C 1
ATOM 1425 O O . ALA A 1 183 ? 10.372 9.533 20.768 1.00 95.50 183 ALA A O 1
ATOM 1426 N N . ARG A 1 184 ? 10.486 8.934 18.608 1.00 94.88 184 ARG A N 1
ATOM 1427 C CA . ARG A 1 184 ? 9.212 8.208 18.628 1.00 94.88 184 ARG A CA 1
ATOM 1428 C C . ARG A 1 184 ? 9.281 6.944 19.480 1.00 94.88 184 ARG A C 1
ATOM 1430 O O . ARG A 1 184 ? 8.383 6.724 20.291 1.00 94.88 184 ARG A O 1
ATOM 1437 N N . LEU A 1 185 ? 10.336 6.151 19.313 1.00 93.81 185 LEU A N 1
ATOM 1438 C CA . LEU A 1 185 ? 10.546 4.891 20.025 1.00 93.81 185 LEU A CA 1
ATOM 1439 C C . LEU A 1 185 ? 10.731 5.083 21.534 1.00 93.81 185 LEU A C 1
ATOM 1441 O O . LEU A 1 185 ? 10.368 4.199 22.302 1.00 93.81 185 LEU A O 1
ATOM 1445 N N . ALA A 1 186 ? 11.221 6.248 21.964 1.00 95.31 186 ALA A N 1
ATOM 1446 C CA . ALA A 1 186 ? 11.252 6.628 23.375 1.00 95.31 186 ALA A CA 1
ATOM 1447 C C . ALA A 1 186 ? 9.848 6.834 23.979 1.00 95.31 186 ALA A C 1
ATOM 1449 O O . ALA A 1 186 ? 9.687 6.745 25.192 1.00 95.31 186 ALA A O 1
ATOM 1450 N N . VAL A 1 187 ? 8.835 7.110 23.147 1.00 95.38 187 VAL A N 1
ATOM 1451 C CA . VAL A 1 187 ? 7.438 7.290 23.575 1.00 95.38 187 VAL A CA 1
ATOM 1452 C C . VAL A 1 187 ? 6.647 5.989 23.455 1.00 95.38 187 VAL A C 1
ATOM 1454 O O . VAL A 1 187 ? 5.890 5.655 24.364 1.00 95.38 187 VAL A O 1
ATOM 1457 N N . ARG A 1 188 ? 6.776 5.275 22.328 1.00 94.81 188 ARG A N 1
ATOM 1458 C CA . ARG A 1 188 ? 6.115 3.984 22.080 1.00 94.81 188 ARG A CA 1
ATOM 1459 C C . ARG A 1 188 ? 7.004 3.070 21.251 1.00 94.81 188 ARG A C 1
ATOM 1461 O O . ARG A 1 188 ? 7.493 3.479 20.200 1.00 94.81 188 ARG A O 1
ATOM 1468 N N . SER A 1 189 ? 7.139 1.819 21.684 1.00 95.12 189 SER A N 1
ATOM 1469 C CA . SER A 1 189 ? 7.719 0.755 20.863 1.00 95.12 189 SER A CA 1
ATOM 1470 C C . SER A 1 189 ? 6.884 0.511 19.600 1.00 95.12 189 SER A C 1
ATOM 1472 O O . SER A 1 189 ? 5.742 0.964 19.491 1.00 95.12 189 SER A O 1
ATOM 1474 N N . VAL A 1 190 ? 7.434 -0.245 18.646 1.00 92.44 190 VAL A N 1
ATOM 1475 C CA . VAL A 1 190 ? 6.710 -0.613 17.417 1.00 92.44 190 VAL A CA 1
ATOM 1476 C C . VAL A 1 190 ? 5.403 -1.339 17.747 1.00 92.44 190 VAL A C 1
ATOM 1478 O O . VAL A 1 190 ? 4.348 -0.945 17.260 1.00 92.44 190 VAL A O 1
ATOM 1481 N N . GLU A 1 191 ? 5.441 -2.337 18.631 1.00 94.75 191 GLU A N 1
ATOM 1482 C CA . GLU A 1 191 ? 4.239 -3.066 19.056 1.00 94.75 191 GLU A CA 1
ATOM 1483 C C . GLU A 1 191 ? 3.223 -2.163 19.758 1.00 94.75 191 GLU A C 1
ATOM 1485 O O . GLU A 1 191 ? 2.025 -2.255 19.498 1.00 94.75 191 GLU A O 1
ATOM 1490 N N . GLN A 1 192 ? 3.688 -1.258 20.625 1.00 97.00 192 GLN A N 1
ATOM 1491 C CA . GLN A 1 192 ? 2.815 -0.299 21.302 1.00 97.00 192 GLN A CA 1
ATOM 1492 C C . GLN A 1 192 ? 2.152 0.660 20.309 1.00 97.00 192 GLN A C 1
ATOM 1494 O O . GLN A 1 192 ? 0.995 1.030 20.504 1.00 97.00 192 GLN A O 1
ATOM 1499 N N . GLU A 1 193 ? 2.848 1.048 19.240 1.00 97.25 193 GLU A N 1
ATOM 1500 C CA . GLU A 1 193 ? 2.276 1.872 18.177 1.00 97.25 193 GLU A CA 1
ATOM 1501 C C . GLU A 1 193 ? 1.203 1.114 17.387 1.00 97.25 193 GLU A C 1
ATOM 1503 O O . GLU A 1 193 ? 0.127 1.658 17.151 1.00 97.25 193 GLU A O 1
ATOM 1508 N N . VAL A 1 194 ? 1.446 -0.158 17.059 1.00 97.25 194 VAL A N 1
ATOM 1509 C CA . VAL A 1 194 ? 0.456 -1.028 16.402 1.00 97.25 194 VAL A CA 1
ATOM 1510 C C . VAL A 1 194 ? -0.781 -1.205 17.282 1.00 97.25 194 VAL A C 1
ATOM 1512 O O . VAL A 1 194 ? -1.902 -0.979 16.829 1.00 97.25 194 VAL A O 1
ATOM 1515 N N . ARG A 1 195 ? -0.608 -1.520 18.570 1.00 97.50 195 ARG A N 1
ATOM 1516 C CA . ARG A 1 195 ? -1.732 -1.631 19.516 1.00 97.50 195 ARG A CA 1
ATOM 1517 C C . ARG A 1 195 ? -2.489 -0.312 19.661 1.00 97.50 195 ARG A C 1
ATOM 1519 O O . ARG A 1 195 ? -3.716 -0.315 19.714 1.00 97.50 195 ARG A O 1
ATOM 1526 N N . HIS A 1 196 ? -1.783 0.817 19.682 1.00 97.81 196 HIS A N 1
ATOM 1527 C CA . HIS A 1 196 ? -2.407 2.136 19.726 1.00 97.81 196 HIS A CA 1
ATOM 1528 C C . HIS A 1 196 ? -3.236 2.432 18.471 1.00 97.81 196 HIS A C 1
ATOM 1530 O O . HIS A 1 196 ? -4.337 2.968 18.599 1.00 97.81 196 HIS A O 1
ATOM 1536 N N . PHE A 1 197 ? -2.756 2.056 17.285 1.00 98.31 197 PHE A N 1
ATOM 1537 C CA . PHE A 1 197 ? -3.517 2.168 16.042 1.00 98.31 197 PHE A CA 1
ATOM 1538 C C . PHE A 1 197 ? -4.825 1.368 16.115 1.00 98.31 197 PHE A C 1
ATOM 1540 O O . PHE A 1 197 ? -5.896 1.929 15.885 1.00 98.31 197 PHE A O 1
ATOM 1547 N N . HIS A 1 198 ? -4.760 0.095 16.518 1.00 98.38 198 HIS A N 1
ATOM 1548 C CA . HIS A 1 198 ? -5.942 -0.771 16.630 1.00 98.38 198 HIS A CA 1
ATOM 1549 C C . HIS A 1 198 ? -6.932 -0.283 17.694 1.00 98.38 198 HIS A C 1
ATOM 1551 O O . HIS A 1 198 ? -8.126 -0.191 17.420 1.00 98.38 198 HIS A O 1
ATOM 1557 N N . ALA A 1 199 ? -6.449 0.142 18.864 1.00 98.19 199 ALA A N 1
ATOM 1558 C CA . ALA A 1 199 ? -7.297 0.723 19.907 1.00 98.19 199 ALA A CA 1
ATOM 1559 C C . ALA A 1 199 ? -7.966 2.035 19.455 1.00 98.19 199 ALA A C 1
ATOM 1561 O O . ALA A 1 199 ? -9.127 2.299 19.767 1.00 98.19 199 ALA A O 1
ATOM 1562 N N . THR A 1 200 ? -7.250 2.862 18.688 1.00 98.38 200 THR A N 1
ATOM 1563 C CA . THR A 1 200 ? -7.803 4.093 18.101 1.00 98.38 200 THR A CA 1
ATOM 1564 C C . THR A 1 200 ? -8.869 3.777 17.050 1.00 98.38 200 THR A C 1
ATOM 1566 O O . THR A 1 200 ? -9.889 4.464 16.991 1.00 98.38 200 THR A O 1
ATOM 1569 N N . LEU A 1 201 ? -8.679 2.717 16.259 1.00 98.50 201 LEU A N 1
ATOM 1570 C CA . LEU A 1 201 ? -9.667 2.248 15.287 1.00 98.50 201 LEU A CA 1
ATOM 1571 C C . LEU A 1 201 ? -10.939 1.731 15.975 1.00 98.50 201 LEU A C 1
ATOM 1573 O O . LEU A 1 201 ? -12.041 2.118 15.589 1.00 98.50 201 LEU A O 1
ATOM 1577 N N . GLU A 1 202 ? -10.795 0.921 17.026 1.00 98.31 202 GLU A N 1
ATOM 1578 C CA . GLU A 1 202 ? -11.915 0.470 17.864 1.00 98.31 202 GLU A CA 1
ATOM 1579 C C . GLU A 1 202 ? -12.680 1.649 18.464 1.00 98.31 202 GLU A C 1
ATOM 1581 O O . GLU A 1 202 ? -13.910 1.684 18.402 1.00 98.31 202 GLU A O 1
ATOM 1586 N N . ARG A 1 203 ? -11.967 2.660 18.978 1.00 98.19 203 ARG A N 1
ATOM 1587 C CA . ARG A 1 203 ? -12.589 3.883 19.497 1.00 98.19 203 ARG A CA 1
ATOM 1588 C C . ARG A 1 203 ? -13.350 4.648 18.414 1.00 98.19 203 ARG A C 1
ATOM 1590 O O . ARG A 1 203 ? -14.441 5.138 18.692 1.00 98.19 203 ARG A O 1
ATOM 1597 N N . ALA A 1 204 ? -12.813 4.750 17.197 1.00 97.69 204 ALA A N 1
ATOM 1598 C CA . ALA A 1 204 ? -13.495 5.426 16.092 1.00 97.69 204 ALA A CA 1
ATOM 1599 C C . ALA A 1 204 ? -14.824 4.737 15.753 1.00 97.69 204 ALA A C 1
ATOM 1601 O O . ALA A 1 204 ? -15.850 5.404 15.626 1.00 97.69 204 ALA A O 1
ATOM 1602 N N . PHE A 1 205 ? -14.826 3.403 15.671 1.00 97.56 205 PHE A N 1
ATOM 1603 C CA . PHE A 1 205 ? -16.054 2.642 15.452 1.00 97.56 205 PHE A CA 1
ATOM 1604 C C . PHE A 1 205 ? -17.017 2.719 16.636 1.00 97.56 205 PHE A C 1
ATOM 1606 O O . PHE A 1 205 ? -18.217 2.828 16.413 1.00 97.56 205 PHE A O 1
ATOM 1613 N N . ALA A 1 206 ? -16.520 2.718 17.875 1.00 97.06 206 ALA A N 1
ATOM 1614 C CA . ALA A 1 206 ? -17.359 2.868 19.061 1.00 97.06 206 ALA A CA 1
ATOM 1615 C C . ALA A 1 206 ? -18.088 4.220 19.086 1.00 97.06 206 ALA A C 1
ATOM 1617 O O . ALA A 1 206 ? -19.287 4.260 19.349 1.00 97.06 206 ALA A O 1
ATOM 1618 N N . LEU A 1 207 ? -17.393 5.316 18.759 1.00 95.69 207 LEU A N 1
ATOM 1619 C CA . LEU A 1 207 ? -18.007 6.643 18.642 1.00 95.69 207 LEU A CA 1
ATOM 1620 C C . LEU A 1 207 ? -19.044 6.680 17.514 1.00 95.69 207 LEU A C 1
ATOM 1622 O O . LEU A 1 207 ? -20.164 7.138 17.723 1.00 95.69 207 LEU A O 1
ATOM 1626 N N . ALA A 1 208 ? -18.698 6.141 16.343 1.00 94.50 208 ALA A N 1
ATOM 1627 C CA . ALA A 1 208 ? -19.593 6.118 15.192 1.00 94.50 208 ALA A CA 1
ATOM 1628 C C . ALA A 1 208 ? -20.849 5.260 15.421 1.00 94.50 208 ALA A C 1
ATOM 1630 O O . ALA A 1 208 ? -21.936 5.650 15.002 1.00 94.50 208 ALA A O 1
ATOM 1631 N N . ALA A 1 209 ? -20.715 4.114 16.094 1.00 94.81 209 ALA A N 1
ATOM 1632 C CA . ALA A 1 209 ? -21.828 3.231 16.434 1.00 94.81 209 ALA A CA 1
ATOM 1633 C C . ALA A 1 209 ? -22.629 3.723 17.654 1.00 94.81 209 ALA A C 1
ATOM 1635 O O . ALA A 1 209 ? -23.797 3.371 17.804 1.00 94.81 209 ALA A O 1
ATOM 1636 N N . GLY A 1 210 ? -22.017 4.538 18.519 1.00 94.00 210 GLY A N 1
ATOM 1637 C CA . GLY A 1 210 ? -22.573 4.928 19.815 1.00 94.00 210 GLY A CA 1
ATOM 1638 C C . GLY A 1 210 ? -22.530 3.816 20.870 1.00 94.00 210 GLY A C 1
ATOM 1639 O O . GLY A 1 210 ? -23.138 3.970 21.925 1.00 94.00 210 GLY A O 1
ATOM 1640 N N . ASP A 1 211 ? -21.830 2.711 20.598 1.00 95.19 211 ASP A N 1
ATOM 1641 C CA . ASP A 1 211 ? -21.690 1.567 21.498 1.00 95.19 211 ASP A CA 1
ATOM 1642 C C . ASP A 1 211 ? -20.282 0.958 21.417 1.00 95.19 211 ASP A C 1
ATOM 1644 O O . ASP A 1 211 ? -19.734 0.709 20.339 1.00 95.19 211 ASP A O 1
ATOM 1648 N N . GLY A 1 212 ? -19.685 0.698 22.581 1.00 95.00 212 GLY A N 1
ATOM 1649 C CA . GLY A 1 212 ? -18.321 0.181 22.676 1.00 95.00 212 GLY A CA 1
ATOM 1650 C C . GLY A 1 212 ? -18.177 -1.277 22.237 1.00 95.00 212 GLY A C 1
ATOM 1651 O O . GLY A 1 212 ? -17.117 -1.661 21.744 1.00 95.00 212 GLY A O 1
ATOM 1652 N N . THR A 1 213 ? -19.214 -2.098 22.405 1.00 95.50 213 THR A N 1
ATOM 1653 C CA . THR A 1 213 ? -19.187 -3.513 22.009 1.00 95.50 213 THR A CA 1
ATOM 1654 C C . THR A 1 213 ? -19.329 -3.646 20.499 1.00 95.50 213 THR A C 1
ATOM 1656 O O . THR A 1 213 ? -18.480 -4.284 19.874 1.00 95.50 213 THR A O 1
ATOM 1659 N N . ALA A 1 214 ? -20.292 -2.937 19.908 1.00 95.50 214 ALA A N 1
ATOM 1660 C CA . ALA A 1 214 ? -20.427 -2.780 18.466 1.00 95.50 214 ALA A CA 1
ATOM 1661 C C . ALA A 1 214 ? -19.129 -2.237 17.853 1.00 95.50 214 ALA A C 1
ATOM 1663 O O . ALA A 1 214 ? -18.643 -2.779 16.864 1.00 95.50 214 ALA A O 1
ATOM 1664 N N . GLY A 1 215 ? -18.508 -1.231 18.481 1.00 96.81 215 GLY A N 1
ATOM 1665 C CA . GLY A 1 215 ? -17.232 -0.671 18.037 1.00 96.81 215 GLY A CA 1
ATOM 1666 C C . GLY A 1 215 ? -16.112 -1.708 17.898 1.00 96.81 215 GLY A C 1
ATOM 1667 O O . GLY A 1 215 ? -15.438 -1.756 16.867 1.00 96.81 215 GLY A O 1
ATOM 1668 N N . ARG A 1 216 ? -15.944 -2.584 18.898 1.00 96.88 216 ARG A N 1
ATOM 1669 C CA . ARG A 1 216 ? -14.942 -3.666 18.865 1.00 96.88 216 ARG A CA 1
ATOM 1670 C C . ARG A 1 216 ? -15.235 -4.703 17.782 1.00 96.88 216 ARG A C 1
ATOM 1672 O O . ARG A 1 216 ? -14.321 -5.137 17.080 1.00 96.88 216 ARG A O 1
ATOM 1679 N N . GLU A 1 217 ? -16.493 -5.106 17.634 1.00 97.06 217 GLU A N 1
ATOM 1680 C CA . GLU A 1 217 ? -16.888 -6.084 16.615 1.00 97.06 217 GLU A CA 1
ATOM 1681 C C . GLU A 1 217 ? -16.710 -5.541 15.195 1.00 97.06 217 GLU A C 1
ATOM 1683 O O . GLU A 1 217 ? -16.120 -6.209 14.342 1.00 97.06 217 GLU A O 1
ATOM 1688 N N . LEU A 1 218 ? -17.137 -4.298 14.962 1.00 97.94 218 LEU A N 1
ATOM 1689 C CA . LEU A 1 218 ? -16.965 -3.596 13.693 1.00 97.94 218 LEU A CA 1
ATOM 1690 C C . LEU A 1 218 ? -15.489 -3.411 13.349 1.00 97.94 218 LEU A C 1
ATOM 1692 O O . LEU A 1 218 ? -15.103 -3.662 12.210 1.00 97.94 218 LEU A O 1
ATOM 1696 N N . ALA A 1 219 ? -14.651 -3.038 14.319 1.00 98.00 219 ALA A N 1
ATOM 1697 C CA . ALA A 1 219 ? -13.214 -2.919 14.109 1.00 98.00 219 ALA A CA 1
ATOM 1698 C C . ALA A 1 219 ? -12.581 -4.261 13.724 1.00 98.00 219 ALA A C 1
ATOM 1700 O O . ALA A 1 219 ? -11.820 -4.321 12.760 1.00 98.00 219 ALA A O 1
ATOM 1701 N N . ARG A 1 220 ? -12.931 -5.359 14.409 1.00 96.75 220 ARG A N 1
ATOM 1702 C CA . ARG A 1 220 ? -12.456 -6.705 14.049 1.00 96.75 220 ARG A CA 1
ATOM 1703 C C . ARG A 1 220 ? -12.869 -7.086 12.623 1.00 96.75 220 ARG A C 1
ATOM 1705 O O . ARG A 1 220 ? -12.023 -7.525 11.846 1.00 96.75 220 ARG A O 1
ATOM 1712 N N . GLY A 1 221 ? -14.136 -6.874 12.262 1.00 97.31 221 GLY A N 1
ATOM 1713 C CA . GLY A 1 221 ? -14.632 -7.130 10.906 1.00 97.31 221 GLY A CA 1
ATOM 1714 C C . GLY A 1 221 ? -13.940 -6.261 9.850 1.00 97.31 221 GLY A C 1
ATOM 1715 O O . GLY A 1 221 ? -13.538 -6.757 8.797 1.00 97.31 221 GLY A O 1
ATOM 1716 N N . ALA A 1 222 ? -13.730 -4.979 10.157 1.00 98.00 222 ALA A N 1
ATOM 1717 C CA . ALA A 1 222 ? -13.019 -4.042 9.299 1.00 98.00 222 ALA A CA 1
ATOM 1718 C C . ALA A 1 222 ? -11.573 -4.484 9.043 1.00 98.00 222 ALA A C 1
ATOM 1720 O O . ALA A 1 222 ? -11.147 -4.460 7.893 1.00 98.00 222 ALA A O 1
ATOM 1721 N N . ARG A 1 223 ? -10.836 -4.927 10.073 1.00 97.69 223 ARG A N 1
ATOM 1722 C CA . ARG A 1 223 ? -9.454 -5.423 9.936 1.00 97.69 223 ARG A CA 1
ATOM 1723 C C . ARG A 1 223 ? -9.365 -6.627 9.004 1.00 97.69 223 ARG A C 1
ATOM 1725 O O . ARG A 1 223 ? -8.528 -6.627 8.107 1.00 97.69 223 ARG A O 1
ATOM 1732 N N . GLY A 1 224 ? -10.257 -7.607 9.167 1.00 96.25 224 GLY A N 1
ATOM 1733 C CA . GLY A 1 224 ? -10.308 -8.781 8.290 1.00 96.25 224 GLY A CA 1
ATOM 1734 C C . GLY A 1 224 ? -10.565 -8.404 6.828 1.00 96.25 224 GLY A C 1
ATOM 1735 O O . GLY A 1 224 ? -9.818 -8.803 5.940 1.00 96.25 224 GLY A O 1
ATOM 1736 N N . ILE A 1 225 ? -11.563 -7.549 6.581 1.00 97.62 225 ILE A N 1
ATOM 1737 C CA . ILE A 1 225 ? -11.886 -7.076 5.226 1.00 97.62 225 ILE A CA 1
ATOM 1738 C C . ILE A 1 225 ? -10.745 -6.236 4.639 1.00 97.62 225 ILE A C 1
ATOM 1740 O O . ILE A 1 225 ? -10.433 -6.363 3.459 1.00 97.62 225 ILE A O 1
ATOM 1744 N N . LEU A 1 226 ? -10.106 -5.386 5.443 1.00 97.31 226 LEU A N 1
ATOM 1745 C CA . LEU A 1 226 ? -8.967 -4.574 5.016 1.00 97.31 226 LEU A CA 1
ATOM 1746 C C . LEU A 1 226 ? -7.779 -5.447 4.604 1.00 97.31 226 LEU A C 1
ATOM 1748 O O . LEU A 1 226 ? -7.129 -5.161 3.598 1.00 97.31 226 LEU A O 1
ATOM 1752 N N . LEU A 1 227 ? -7.510 -6.514 5.360 1.00 95.69 227 LEU A N 1
ATOM 1753 C CA . LEU A 1 227 ? -6.471 -7.480 5.031 1.00 95.69 227 LEU A CA 1
ATOM 1754 C C . LEU A 1 227 ? -6.754 -8.137 3.677 1.00 95.69 227 LEU A C 1
ATOM 1756 O O . LEU A 1 227 ? -5.907 -8.083 2.786 1.00 95.69 227 LEU A O 1
ATOM 1760 N N . ASP A 1 228 ? -7.950 -8.702 3.520 1.00 93.81 228 ASP A N 1
ATOM 1761 C CA . ASP A 1 228 ? -8.309 -9.532 2.368 1.00 93.81 228 ASP A CA 1
ATOM 1762 C C . ASP A 1 228 ? -8.552 -8.746 1.084 1.00 93.81 228 ASP A C 1
ATOM 1764 O O . ASP A 1 228 ? -8.154 -9.186 0.008 1.00 93.81 228 ASP A O 1
ATOM 1768 N N . GLU A 1 229 ? -9.185 -7.579 1.180 1.00 94.88 229 GLU A N 1
ATOM 1769 C CA . GLU A 1 229 ? -9.616 -6.829 -0.001 1.00 94.88 229 GLU A CA 1
ATOM 1770 C C . GLU A 1 229 ? -8.660 -5.703 -0.385 1.00 94.88 229 GLU A C 1
ATOM 1772 O O . GLU A 1 229 ? -8.728 -5.223 -1.513 1.00 94.88 229 GLU A O 1
ATOM 1777 N N . VAL A 1 230 ? -7.776 -5.264 0.520 1.00 95.38 230 VAL A N 1
ATOM 1778 C CA . VAL A 1 230 ? -6.890 -4.115 0.271 1.00 95.38 230 VAL A CA 1
ATOM 1779 C C . VAL A 1 230 ? -5.424 -4.488 0.426 1.00 95.38 230 VAL A C 1
ATOM 1781 O O . VAL A 1 230 ? -4.666 -4.391 -0.538 1.00 95.38 230 VAL A O 1
ATOM 1784 N N . ILE A 1 231 ? -5.009 -4.924 1.616 1.00 95.25 231 ILE A N 1
ATOM 1785 C CA . ILE A 1 231 ? -3.588 -5.092 1.942 1.00 95.25 231 ILE A CA 1
ATOM 1786 C C . ILE A 1 231 ? -2.975 -6.246 1.149 1.00 95.25 231 ILE A C 1
ATOM 1788 O O . ILE A 1 231 ? -1.976 -6.036 0.462 1.00 95.25 231 ILE A O 1
ATOM 1792 N N . LEU A 1 232 ? -3.554 -7.449 1.207 1.00 92.25 232 LEU A N 1
ATOM 1793 C CA . LEU A 1 232 ? -3.000 -8.612 0.509 1.00 92.25 232 LEU A CA 1
ATOM 1794 C C . LEU A 1 232 ? -3.045 -8.451 -1.020 1.00 92.25 232 LEU A C 1
ATOM 1796 O O . LEU A 1 232 ? -1.999 -8.651 -1.645 1.00 92.25 232 LEU A O 1
ATOM 1800 N N . PRO A 1 233 ? -4.162 -8.019 -1.646 1.00 91.81 233 PRO A N 1
ATOM 1801 C CA . PRO A 1 233 ? -4.197 -7.797 -3.088 1.00 91.81 233 PRO A CA 1
ATOM 1802 C C . PRO A 1 233 ? -3.179 -6.754 -3.544 1.00 91.81 233 PRO A C 1
ATOM 1804 O O . PRO A 1 233 ? -2.457 -6.998 -4.510 1.00 91.81 233 PRO A O 1
ATOM 1807 N N . TYR A 1 234 ? -3.044 -5.632 -2.829 1.00 92.75 234 TYR A N 1
ATOM 1808 C CA . TYR A 1 234 ? -2.050 -4.612 -3.164 1.00 92.75 234 TYR A CA 1
ATOM 1809 C C . TYR A 1 234 ? -0.614 -5.132 -3.002 1.00 92.75 234 TYR A C 1
ATOM 1811 O O . TYR A 1 234 ? 0.219 -4.967 -3.897 1.00 92.75 234 TYR A O 1
ATOM 1819 N N . ASN A 1 235 ? -0.323 -5.810 -1.890 1.00 91.12 235 ASN A N 1
ATOM 1820 C CA . ASN A 1 235 ? 1.011 -6.329 -1.593 1.00 91.12 235 ASN A CA 1
ATOM 1821 C C . ASN A 1 235 ? 1.421 -7.483 -2.517 1.00 91.12 235 ASN A C 1
ATOM 1823 O O . ASN A 1 235 ? 2.609 -7.638 -2.793 1.00 91.12 235 ASN A O 1
ATOM 1827 N N . SER A 1 236 ? 0.468 -8.234 -3.079 1.00 86.75 236 SER A N 1
ATOM 1828 C CA . SER A 1 236 ? 0.741 -9.245 -4.114 1.00 86.75 236 SER A CA 1
ATOM 1829 C C . SER A 1 236 ? 1.375 -8.649 -5.386 1.00 86.75 236 SER A C 1
ATOM 1831 O O . SER A 1 236 ? 2.006 -9.355 -6.175 1.00 86.75 236 SER A O 1
ATOM 1833 N N . LEU A 1 237 ? 1.244 -7.329 -5.580 1.00 87.81 237 LEU A N 1
ATOM 1834 C CA . LEU A 1 237 ? 1.826 -6.575 -6.691 1.00 87.81 237 LEU A CA 1
ATOM 1835 C C . LEU A 1 237 ? 3.219 -6.008 -6.375 1.00 87.81 237 LEU A C 1
ATOM 1837 O O . LEU A 1 237 ? 3.754 -5.218 -7.166 1.00 87.81 237 LEU A O 1
ATOM 1841 N N . LEU A 1 238 ? 3.817 -6.365 -5.234 1.00 85.06 238 LEU A N 1
ATOM 1842 C CA . LEU A 1 238 ? 5.200 -6.011 -4.923 1.00 85.06 238 LEU A CA 1
ATOM 1843 C C . LEU A 1 238 ? 6.128 -6.483 -6.055 1.00 85.06 238 LEU A C 1
ATOM 1845 O O . LEU A 1 238 ? 5.968 -7.562 -6.625 1.00 85.06 238 LEU A O 1
ATOM 1849 N N . GLY A 1 239 ? 7.073 -5.629 -6.442 1.00 79.88 239 GLY A N 1
ATOM 1850 C CA . GLY A 1 239 ? 7.981 -5.889 -7.555 1.00 79.88 239 GLY A CA 1
ATOM 1851 C C . GLY A 1 239 ? 7.426 -5.620 -8.953 1.00 79.88 239 GLY A C 1
ATOM 1852 O O . GLY A 1 239 ? 8.193 -5.594 -9.914 1.00 79.88 239 GLY A O 1
ATOM 1853 N N . ARG A 1 240 ? 6.126 -5.350 -9.106 1.00 82.25 240 ARG A N 1
ATOM 1854 C CA . ARG A 1 240 ? 5.518 -5.033 -10.409 1.00 82.25 240 ARG A CA 1
ATOM 1855 C C . ARG A 1 240 ? 5.363 -3.529 -10.590 1.00 82.25 240 ARG A C 1
ATOM 1857 O O . ARG A 1 240 ? 5.032 -2.823 -9.637 1.00 82.25 240 ARG A O 1
ATOM 1864 N N . LYS A 1 241 ? 5.600 -3.012 -11.807 1.00 84.19 241 LYS A N 1
ATOM 1865 C CA . LYS A 1 241 ? 5.328 -1.593 -12.099 1.00 84.19 241 LYS A CA 1
ATOM 1866 C C . LYS A 1 241 ? 3.824 -1.364 -11.946 1.00 84.19 241 LYS A C 1
ATOM 1868 O O . LYS A 1 241 ? 3.030 -2.133 -12.487 1.00 84.19 241 LYS A O 1
ATOM 1873 N N . LYS A 1 242 ? 3.432 -0.311 -11.235 1.00 87.00 242 LYS A N 1
ATOM 1874 C CA . LYS A 1 242 ? 2.027 0.032 -10.990 1.00 87.00 242 LYS A CA 1
ATOM 1875 C C . LYS A 1 242 ? 1.665 1.274 -11.802 1.00 87.00 242 LYS A C 1
ATOM 1877 O O . LYS A 1 242 ? 2.403 2.257 -11.794 1.00 87.00 242 LYS A O 1
ATOM 1882 N N . LYS A 1 243 ? 0.555 1.229 -12.537 1.00 84.69 243 LYS A N 1
ATOM 1883 C CA . LYS A 1 243 ? -0.025 2.378 -13.247 1.00 84.69 243 LYS A CA 1
ATOM 1884 C C . LYS A 1 243 ? -1.342 2.743 -12.577 1.00 84.69 243 LYS A C 1
ATOM 1886 O O . LYS A 1 243 ? -2.111 1.841 -12.256 1.00 84.69 243 LYS A O 1
ATOM 1891 N N . LYS A 1 244 ? -1.598 4.049 -12.416 1.00 86.38 244 LYS A N 1
ATOM 1892 C CA . LYS A 1 244 ? -2.699 4.558 -11.579 1.00 86.38 244 LYS A CA 1
ATOM 1893 C C . LYS A 1 244 ? -2.627 3.903 -10.199 1.00 86.38 244 LYS A C 1
ATOM 1895 O O . LYS A 1 244 ? -3.511 3.155 -9.803 1.00 86.38 244 LYS A O 1
ATOM 1900 N N . ASP A 1 245 ? -1.480 4.087 -9.553 1.00 89.69 245 ASP A N 1
ATOM 1901 C CA . ASP A 1 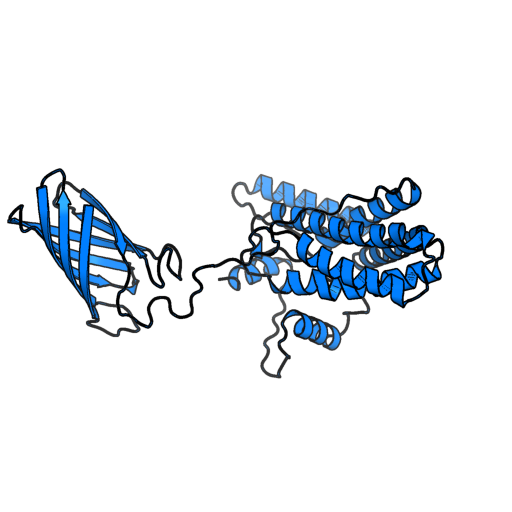245 ? -1.192 3.483 -8.260 1.00 89.69 245 ASP A CA 1
ATOM 1902 C C . ASP A 1 245 ? -2.025 4.181 -7.176 1.00 89.69 245 ASP A C 1
ATOM 1904 O O . ASP A 1 245 ? -1.672 5.271 -6.724 1.00 89.69 245 ASP A O 1
ATOM 1908 N N . THR A 1 246 ? -3.172 3.587 -6.849 1.00 91.12 246 THR A N 1
ATOM 1909 C CA . THR A 1 246 ? -4.157 4.042 -5.859 1.00 91.12 246 THR A CA 1
ATOM 1910 C C . THR A 1 246 ? -4.856 2.830 -5.248 1.00 91.12 246 THR A C 1
ATOM 1912 O O . THR A 1 246 ? -4.934 1.778 -5.881 1.00 91.12 246 THR A O 1
ATOM 1915 N N . LEU A 1 247 ? -5.375 2.971 -4.029 1.00 92.44 247 LEU A N 1
ATOM 1916 C CA . LEU A 1 247 ? -6.204 1.952 -3.381 1.00 92.44 247 LEU A CA 1
ATOM 1917 C C . LEU A 1 247 ? -7.705 2.105 -3.666 1.00 92.44 247 LEU A C 1
ATOM 1919 O O . LEU A 1 247 ? -8.477 1.303 -3.157 1.00 92.44 247 LEU A O 1
ATOM 1923 N N . GLU A 1 248 ? -8.146 3.101 -4.440 1.00 89.50 248 GLU A N 1
ATOM 1924 C CA . GLU A 1 248 ? -9.574 3.435 -4.621 1.00 89.50 248 GLU A CA 1
ATOM 1925 C C . GLU A 1 248 ? -10.465 2.253 -5.047 1.00 89.50 248 GLU A C 1
ATOM 1927 O O . GLU A 1 248 ? -11.550 2.056 -4.491 1.00 89.50 248 GLU A O 1
ATOM 1932 N N . GLU A 1 249 ? -10.013 1.440 -6.005 1.00 88.06 249 GLU A N 1
ATOM 1933 C CA . GLU A 1 249 ? -10.777 0.287 -6.498 1.00 88.06 249 GLU A CA 1
ATOM 1934 C C . GLU A 1 249 ? -10.896 -0.804 -5.423 1.00 88.06 249 GLU A C 1
ATOM 1936 O O . GLU A 1 249 ? -11.999 -1.250 -5.096 1.00 88.06 249 GLU A O 1
ATOM 1941 N N . LEU A 1 250 ? -9.770 -1.152 -4.794 1.00 92.06 250 LEU A N 1
ATOM 1942 C CA . LEU A 1 250 ? -9.712 -2.098 -3.676 1.00 92.06 250 LEU A CA 1
ATOM 1943 C C . LEU A 1 250 ? -10.574 -1.619 -2.496 1.00 92.06 250 LEU A C 1
ATOM 1945 O O . LEU A 1 250 ? -11.358 -2.380 -1.931 1.00 92.06 250 LEU A O 1
ATOM 1949 N N . ALA A 1 251 ? -10.497 -0.328 -2.170 1.00 92.19 251 ALA A N 1
ATOM 1950 C CA . ALA A 1 251 ? -11.280 0.310 -1.119 1.00 92.19 251 ALA A CA 1
ATOM 1951 C C . ALA A 1 251 ? -12.787 0.278 -1.409 1.00 92.19 251 ALA A C 1
ATOM 1953 O O . ALA A 1 251 ? -13.586 0.130 -0.485 1.00 92.19 251 ALA A O 1
ATOM 1954 N N . THR A 1 252 ? -13.192 0.371 -2.677 1.00 90.06 252 THR A N 1
ATOM 1955 C CA . THR A 1 252 ? -14.603 0.287 -3.083 1.00 90.06 252 THR A CA 1
ATOM 1956 C C . THR A 1 252 ? -15.159 -1.118 -2.864 1.00 90.06 252 THR A C 1
ATOM 1958 O O . THR A 1 252 ? -16.225 -1.275 -2.261 1.00 90.06 252 THR A O 1
ATOM 1961 N N . VAL A 1 253 ? -14.416 -2.149 -3.280 1.00 90.94 253 VAL A N 1
ATOM 1962 C CA . VAL A 1 253 ? -14.785 -3.553 -3.031 1.00 90.94 253 VAL A CA 1
ATOM 1963 C C . VAL A 1 253 ? -14.854 -3.829 -1.527 1.00 90.94 253 VAL A C 1
ATOM 1965 O O . VAL A 1 253 ? -15.849 -4.376 -1.035 1.00 90.94 253 VAL A O 1
ATOM 1968 N N . ALA A 1 254 ? -13.844 -3.369 -0.786 1.00 95.19 254 ALA A N 1
ATOM 1969 C CA . ALA A 1 254 ? -13.775 -3.487 0.663 1.00 95.19 254 ALA A CA 1
ATOM 1970 C C . ALA A 1 254 ? -14.964 -2.795 1.351 1.00 95.19 254 ALA A C 1
ATOM 1972 O O . ALA A 1 254 ? -15.612 -3.396 2.207 1.00 95.19 254 ALA A O 1
ATOM 1973 N N . ARG A 1 255 ? -15.329 -1.574 0.929 1.00 93.75 255 ARG A N 1
ATOM 1974 C CA . ARG A 1 255 ? -16.496 -0.844 1.451 1.00 93.75 255 ARG A CA 1
ATOM 1975 C C . ARG A 1 255 ? -17.790 -1.610 1.197 1.00 93.75 255 ARG A C 1
ATOM 1977 O O . ARG A 1 255 ? -18.629 -1.681 2.090 1.00 93.75 255 ARG A O 1
ATOM 1984 N N . GLY A 1 256 ? -17.956 -2.201 0.013 1.00 92.69 256 GLY A N 1
ATOM 1985 C CA . GLY A 1 256 ? -19.125 -3.022 -0.305 1.00 92.69 256 GLY A CA 1
ATOM 1986 C C . GLY A 1 256 ? -19.252 -4.247 0.606 1.00 92.69 256 GLY A C 1
ATOM 1987 O O . GLY A 1 256 ? -20.347 -4.553 1.080 1.00 92.69 256 GLY A O 1
ATOM 1988 N N . ARG A 1 257 ? -18.138 -4.932 0.906 1.00 96.12 257 ARG A N 1
ATOM 1989 C CA . ARG A 1 257 ? -18.120 -6.033 1.888 1.00 96.12 257 ARG A CA 1
ATOM 1990 C C . ARG A 1 257 ? -18.401 -5.549 3.302 1.00 96.12 257 ARG A C 1
ATOM 1992 O O . ARG A 1 257 ? -19.201 -6.170 3.996 1.00 96.12 257 ARG A O 1
ATOM 1999 N N . PHE A 1 258 ? -17.790 -4.441 3.708 1.00 97.25 258 PHE A N 1
ATOM 2000 C CA . PHE A 1 258 ? -17.981 -3.886 5.041 1.00 97.25 258 PHE A CA 1
ATOM 2001 C C . PHE A 1 258 ? -19.425 -3.425 5.257 1.00 97.25 258 PHE A C 1
ATOM 2003 O O . PHE A 1 258 ? -20.012 -3.727 6.287 1.00 97.25 258 PHE A O 1
ATOM 2010 N N . SER A 1 259 ? -20.049 -2.802 4.256 1.00 95.12 259 SER A N 1
ATOM 2011 C CA . SER A 1 259 ? -21.468 -2.439 4.308 1.00 95.12 259 SER A CA 1
ATOM 2012 C C . SER A 1 259 ? -22.376 -3.654 4.490 1.00 95.12 259 SER A C 1
ATOM 2014 O O . SER A 1 259 ? -23.262 -3.619 5.341 1.00 95.12 259 SER A O 1
ATOM 2016 N N . ARG A 1 260 ? -22.113 -4.760 3.780 1.00 94.88 260 ARG A N 1
ATOM 2017 C CA . ARG A 1 260 ? -22.839 -6.016 4.019 1.00 94.88 260 ARG A CA 1
ATOM 2018 C C . ARG A 1 260 ? -22.631 -6.537 5.438 1.00 94.88 260 ARG A C 1
ATOM 2020 O O . ARG A 1 260 ? -23.603 -6.956 6.053 1.00 94.88 260 ARG A O 1
ATOM 2027 N N . LEU A 1 261 ? -21.402 -6.475 5.958 1.00 96.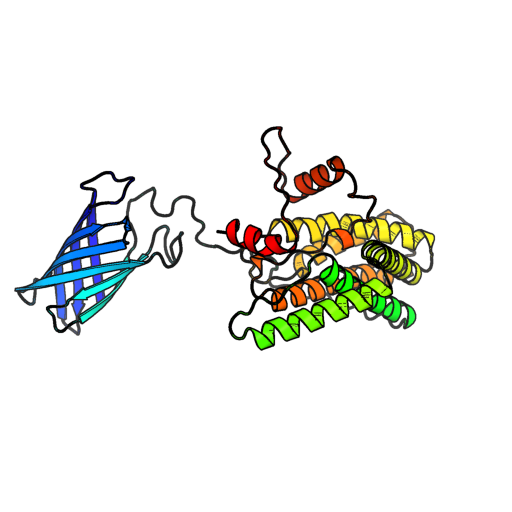44 261 LEU A N 1
ATOM 2028 C CA . LEU A 1 261 ? -21.091 -6.882 7.329 1.00 96.44 261 LEU A CA 1
ATOM 2029 C C . LEU A 1 261 ? -21.879 -6.056 8.355 1.00 96.44 261 LEU A C 1
ATOM 2031 O O . LEU A 1 261 ? -22.502 -6.651 9.228 1.00 96.44 261 LEU A O 1
ATOM 2035 N N . VAL A 1 262 ? -21.914 -4.726 8.210 1.00 95.31 262 VAL A N 1
ATOM 2036 C CA . VAL A 1 262 ? -22.672 -3.811 9.087 1.00 95.31 262 VAL A CA 1
ATOM 2037 C C . VAL A 1 262 ? -24.161 -4.159 9.106 1.00 95.31 262 VAL A C 1
ATOM 2039 O O . VAL A 1 262 ? -24.758 -4.224 10.175 1.00 95.31 262 VAL A O 1
ATOM 2042 N N . VAL A 1 263 ? -24.753 -4.429 7.939 1.00 93.06 263 VAL A N 1
ATOM 2043 C CA . VAL A 1 263 ? -26.170 -4.812 7.842 1.00 93.06 263 VAL A CA 1
ATOM 2044 C C . VAL A 1 263 ? -26.415 -6.198 8.446 1.00 93.06 263 VAL A C 1
ATOM 2046 O O . VAL A 1 263 ? -27.380 -6.387 9.178 1.00 93.06 263 VAL A O 1
ATOM 2049 N N . SER A 1 264 ? -25.544 -7.173 8.166 1.00 92.56 264 SER A N 1
ATOM 2050 C CA . SER A 1 264 ? -25.734 -8.561 8.610 1.00 92.56 264 SER A CA 1
ATOM 2051 C C . SER A 1 264 ? -25.467 -8.794 10.097 1.00 92.56 264 SER A C 1
ATOM 2053 O O . SER A 1 264 ? -26.019 -9.731 10.663 1.00 92.56 264 SER A O 1
ATOM 2055 N N . SER A 1 265 ? -24.612 -7.983 10.727 1.00 91.12 265 SER A N 1
ATOM 2056 C CA . SER A 1 265 ? -24.246 -8.158 12.135 1.00 91.12 265 SER A CA 1
ATOM 2057 C C . SER A 1 265 ? -25.349 -7.698 13.086 1.00 91.12 265 SER A C 1
ATOM 2059 O O . SER A 1 265 ? -25.415 -8.174 14.213 1.00 91.12 265 SER A O 1
ATOM 2061 N N . GLY A 1 266 ? -26.208 -6.767 12.656 1.00 90.19 266 GLY A N 1
ATOM 2062 C CA . GLY A 1 266 ? -27.296 -6.227 13.475 1.00 90.19 266 GLY A CA 1
ATOM 2063 C C . GLY A 1 266 ? -26.839 -5.397 14.682 1.00 90.19 266 GLY A C 1
ATOM 2064 O O . GLY A 1 266 ? -27.676 -4.966 15.469 1.00 90.19 266 GLY A O 1
ATOM 2065 N N . VAL A 1 267 ? -25.534 -5.142 14.836 1.00 91.50 267 VAL A N 1
ATOM 2066 C CA . VAL A 1 267 ? -24.972 -4.423 15.998 1.00 91.50 267 VAL A CA 1
ATOM 2067 C C . VAL A 1 267 ? -25.014 -2.905 15.857 1.00 91.50 267 VAL A C 1
ATOM 2069 O O . VAL A 1 267 ? -24.739 -2.185 16.812 1.00 91.50 267 VAL A O 1
ATOM 2072 N N . THR A 1 268 ? -25.327 -2.404 14.660 1.00 90.81 268 THR A N 1
ATOM 2073 C CA . THR A 1 268 ? -25.380 -0.969 14.362 1.00 90.81 268 THR A CA 1
ATOM 2074 C C . THR A 1 268 ? -26.831 -0.548 14.136 1.00 90.81 268 THR A C 1
ATOM 2076 O O . THR A 1 268 ? -27.465 -1.071 13.219 1.00 90.81 268 THR A O 1
ATOM 2079 N N . PRO A 1 269 ? -27.373 0.407 14.914 1.00 90.25 269 PRO A N 1
ATOM 2080 C CA . PRO A 1 269 ? -28.673 1.002 14.621 1.00 90.25 269 PRO A CA 1
ATOM 2081 C C . PRO A 1 269 ? -28.685 1.649 13.232 1.00 90.25 269 PRO A C 1
ATOM 2083 O O . PRO A 1 269 ? -27.691 2.253 12.831 1.00 90.25 269 PRO A O 1
ATOM 2086 N N . GLU A 1 270 ? -29.819 1.616 12.527 1.00 87.69 270 GLU A N 1
ATOM 2087 C CA . GLU A 1 270 ? -29.933 2.154 11.160 1.00 87.69 270 GLU A CA 1
ATOM 2088 C C . GLU A 1 270 ? -29.415 3.602 11.056 1.00 87.69 270 GLU A C 1
ATOM 2090 O O . GLU A 1 270 ? -28.580 3.904 10.202 1.00 87.69 270 GLU A O 1
ATOM 2095 N N . ALA A 1 271 ? -29.780 4.456 12.021 1.00 88.88 271 ALA A N 1
ATOM 2096 C CA . ALA A 1 271 ? -29.344 5.853 12.122 1.00 88.88 271 ALA A CA 1
ATOM 2097 C C . ALA A 1 271 ? -27.820 6.053 12.288 1.00 88.88 271 ALA A C 1
ATOM 2099 O O . ALA A 1 271 ? -27.317 7.157 12.082 1.00 88.88 271 ALA A O 1
ATOM 2100 N N . ARG A 1 272 ? -27.076 5.009 12.673 1.00 90.94 272 ARG A N 1
ATOM 2101 C CA . ARG A 1 272 ? -25.618 5.023 12.886 1.00 90.94 272 ARG A CA 1
ATOM 2102 C C . ARG A 1 272 ? -24.838 4.333 11.763 1.00 90.94 272 ARG A C 1
ATOM 2104 O O . ARG A 1 272 ? -23.608 4.341 11.783 1.00 90.94 272 ARG A O 1
ATOM 2111 N N . THR A 1 273 ? -25.526 3.803 10.750 1.00 91.62 273 THR A N 1
ATOM 2112 C CA . THR A 1 273 ? -24.896 3.089 9.629 1.00 91.62 273 THR A CA 1
ATOM 2113 C C . THR A 1 273 ? -23.926 3.982 8.854 1.00 91.62 273 THR A C 1
ATOM 2115 O O . THR A 1 273 ? -22.770 3.612 8.669 1.00 91.62 273 THR A O 1
ATOM 2118 N N . GLU A 1 274 ? -24.346 5.182 8.446 1.00 90.00 274 GLU A N 1
ATOM 2119 C CA . GLU A 1 274 ? -23.488 6.094 7.670 1.00 90.00 274 GLU A CA 1
ATOM 2120 C C . GLU A 1 274 ? -22.226 6.551 8.428 1.00 90.00 274 GLU A C 1
ATOM 2122 O O . GLU A 1 274 ? -21.134 6.439 7.863 1.00 90.00 274 GLU A O 1
ATOM 2127 N N . PRO A 1 275 ? -22.297 6.976 9.709 1.00 91.25 275 PRO A N 1
ATOM 2128 C CA . PRO A 1 275 ? -21.102 7.214 10.521 1.00 91.25 275 PRO A CA 1
ATOM 2129 C C . PRO A 1 275 ? -20.131 6.024 10.560 1.00 91.25 275 PRO A C 1
ATOM 2131 O O . PRO A 1 275 ? -18.920 6.210 10.430 1.00 91.25 275 PRO A O 1
ATOM 2134 N N . VAL A 1 276 ? -20.637 4.795 10.693 1.00 94.56 276 VAL A N 1
ATOM 2135 C CA . VAL A 1 276 ? -19.805 3.581 10.717 1.00 94.56 276 VAL A CA 1
ATOM 2136 C C . VAL A 1 276 ? -19.138 3.332 9.360 1.00 94.56 276 VAL A C 1
ATOM 2138 O O . VAL A 1 276 ? -17.929 3.090 9.296 1.00 94.56 276 VAL A O 1
ATOM 2141 N N . LEU A 1 277 ? -19.882 3.445 8.256 1.00 93.88 277 LEU A N 1
ATOM 2142 C CA . LEU A 1 277 ? -19.320 3.319 6.905 1.00 93.88 277 LEU A CA 1
ATOM 2143 C C . LEU A 1 277 ? -18.291 4.414 6.608 1.00 93.88 277 LEU A C 1
ATOM 2145 O O . LEU A 1 277 ? -17.301 4.168 5.912 1.00 93.88 277 LEU A O 1
ATOM 2149 N N . PHE A 1 278 ? -18.493 5.609 7.159 1.00 92.31 278 PHE A N 1
ATOM 2150 C CA . PHE A 1 278 ? -17.551 6.711 7.053 1.00 92.31 278 PHE A CA 1
ATOM 2151 C C . PHE A 1 278 ? -16.218 6.407 7.736 1.00 92.31 278 PHE A C 1
ATOM 2153 O O . PHE A 1 278 ? -15.177 6.663 7.132 1.00 92.31 278 PHE A O 1
ATOM 2160 N N . VAL A 1 279 ? -16.208 5.806 8.932 1.00 95.75 279 VAL A N 1
ATOM 2161 C CA . VAL A 1 279 ? -14.954 5.389 9.592 1.00 95.75 279 VAL A CA 1
ATOM 2162 C C . VAL A 1 279 ? -14.153 4.448 8.693 1.00 95.75 279 VAL A C 1
ATOM 2164 O O . VAL A 1 279 ? -12.959 4.668 8.483 1.00 95.75 279 VAL A O 1
ATOM 2167 N N . PHE A 1 280 ? -14.808 3.457 8.083 1.00 96.50 280 PHE A N 1
ATOM 2168 C CA . PHE A 1 280 ? -14.146 2.530 7.162 1.00 96.50 280 PHE A CA 1
ATOM 2169 C C . PHE A 1 280 ? -13.619 3.230 5.899 1.00 96.50 280 PHE A C 1
ATOM 2171 O O . PHE A 1 280 ? -12.477 3.016 5.491 1.00 96.50 280 PHE A O 1
ATOM 2178 N N . GLN A 1 281 ? -14.408 4.133 5.308 1.00 93.75 281 GLN A N 1
ATOM 2179 C CA . GLN A 1 281 ? -13.960 4.953 4.179 1.00 93.75 281 GLN A CA 1
ATOM 2180 C C . GLN A 1 281 ? -12.715 5.774 4.545 1.00 93.75 281 GLN A C 1
ATOM 2182 O O . GLN A 1 281 ? -11.748 5.821 3.780 1.00 93.75 281 GLN A O 1
ATOM 2187 N N . ARG A 1 282 ? -12.713 6.410 5.721 1.00 94.56 282 ARG A N 1
ATOM 2188 C CA . ARG A 1 282 ? -11.583 7.211 6.204 1.00 94.56 282 ARG A CA 1
ATOM 2189 C C . ARG A 1 282 ? -10.350 6.358 6.464 1.00 94.56 282 ARG A C 1
ATOM 2191 O O . ARG A 1 282 ? -9.268 6.786 6.081 1.00 94.56 282 ARG A O 1
ATOM 2198 N N . LEU A 1 283 ? -10.505 5.154 7.010 1.00 97.06 283 LEU A N 1
ATOM 2199 C CA . LEU A 1 283 ? -9.416 4.187 7.154 1.00 97.06 283 LEU A CA 1
ATOM 2200 C C . LEU A 1 283 ? -8.758 3.881 5.799 1.00 97.06 283 LEU A C 1
ATOM 2202 O O . LEU A 1 283 ? -7.545 4.030 5.665 1.00 97.06 283 LEU A O 1
ATOM 2206 N N . THR A 1 284 ? -9.541 3.539 4.769 1.00 95.94 284 THR A N 1
ATOM 2207 C CA . THR A 1 284 ? -8.981 3.258 3.433 1.00 95.94 284 THR A CA 1
ATOM 2208 C C . THR A 1 284 ? -8.310 4.477 2.794 1.00 95.94 284 THR A C 1
ATOM 2210 O O . THR A 1 284 ? -7.259 4.341 2.172 1.00 95.94 284 THR A O 1
ATOM 2213 N N . ALA A 1 285 ? -8.852 5.680 3.009 1.00 94.31 285 ALA A N 1
ATOM 2214 C CA . ALA A 1 285 ? -8.255 6.922 2.520 1.00 94.31 285 ALA A CA 1
ATOM 2215 C C . ALA A 1 285 ? -6.935 7.259 3.237 1.00 94.31 285 ALA A C 1
ATOM 2217 O O . ALA A 1 285 ? -5.991 7.727 2.605 1.00 94.31 285 ALA A O 1
ATOM 2218 N N . ILE A 1 286 ? -6.849 6.998 4.547 1.00 96.69 286 ILE A N 1
ATOM 2219 C CA . ILE A 1 286 ? -5.607 7.133 5.320 1.00 96.69 286 ILE A CA 1
ATOM 2220 C C . ILE A 1 286 ? -4.537 6.201 4.748 1.00 96.69 286 ILE A C 1
ATOM 2222 O O . ILE A 1 286 ? -3.411 6.644 4.522 1.00 96.69 286 ILE A O 1
ATOM 2226 N N . LEU A 1 287 ? -4.878 4.938 4.468 1.00 97.00 287 LEU A N 1
ATOM 2227 C CA . LEU A 1 287 ? -3.919 3.996 3.889 1.00 97.00 287 LEU A CA 1
ATOM 2228 C C . LEU A 1 287 ? -3.469 4.405 2.484 1.00 97.00 287 LEU A C 1
ATOM 2230 O O . LEU A 1 287 ? -2.284 4.280 2.174 1.00 97.00 287 LEU A O 1
ATOM 2234 N N . ASP A 1 288 ? -4.369 4.933 1.649 1.00 95.38 288 ASP A N 1
ATOM 2235 C CA . ASP A 1 288 ? -3.987 5.420 0.321 1.00 95.38 288 ASP A CA 1
ATOM 2236 C C . ASP A 1 288 ? -3.057 6.639 0.403 1.00 95.38 288 ASP A C 1
ATOM 2238 O O . ASP A 1 288 ? -2.076 6.725 -0.337 1.00 95.38 288 ASP A O 1
ATOM 2242 N N . GLN A 1 289 ? -3.291 7.538 1.365 1.00 94.94 289 GLN A N 1
ATOM 2243 C CA . GLN A 1 289 ? -2.399 8.667 1.629 1.00 94.94 289 GLN A CA 1
ATOM 2244 C C . GLN A 1 289 ? -1.006 8.194 2.068 1.00 94.94 289 GLN A C 1
ATOM 2246 O O . GLN A 1 289 ? -0.001 8.666 1.538 1.00 94.94 289 GLN A O 1
ATOM 2251 N N . VAL A 1 290 ? -0.938 7.254 3.011 1.00 94.81 290 VAL A N 1
ATOM 2252 C CA . VAL A 1 290 ? 0.312 6.656 3.509 1.00 94.81 290 VAL A CA 1
ATOM 2253 C C . VAL A 1 290 ? 1.073 5.957 2.377 1.00 94.81 290 VAL A C 1
ATOM 2255 O O . VAL A 1 290 ? 2.280 6.162 2.226 1.00 94.81 290 VAL A O 1
ATOM 2258 N N . ARG A 1 291 ? 0.377 5.183 1.535 1.00 93.69 291 ARG A N 1
ATOM 2259 C CA . ARG A 1 291 ? 0.938 4.579 0.317 1.00 93.69 291 ARG A CA 1
ATOM 2260 C C . ARG A 1 291 ? 1.475 5.649 -0.632 1.00 93.69 291 ARG A C 1
ATOM 2262 O O . ARG A 1 291 ? 2.589 5.508 -1.127 1.00 93.69 291 ARG A O 1
ATOM 2269 N N . GLY A 1 292 ? 0.719 6.718 -0.872 1.00 92.94 292 GLY A N 1
ATOM 2270 C CA . GLY A 1 292 ? 1.134 7.830 -1.725 1.00 92.94 292 GLY A CA 1
ATOM 2271 C C . GLY A 1 292 ? 2.381 8.550 -1.204 1.00 92.94 292 GLY A C 1
ATOM 2272 O O . GLY A 1 292 ? 3.260 8.899 -1.992 1.00 92.94 292 GLY A O 1
ATOM 2273 N N . THR A 1 293 ? 2.501 8.731 0.114 1.00 91.81 293 THR A N 1
ATOM 2274 C CA . THR A 1 293 ? 3.724 9.237 0.759 1.00 91.81 293 THR A CA 1
ATOM 2275 C C . THR A 1 293 ? 4.889 8.280 0.533 1.00 91.81 293 THR A C 1
ATOM 2277 O O . THR A 1 293 ? 5.943 8.713 0.073 1.00 91.81 293 THR A O 1
ATOM 2280 N N . ALA A 1 294 ? 4.691 6.978 0.767 1.00 89.31 294 ALA A N 1
ATOM 2281 C CA . ALA A 1 294 ? 5.716 5.972 0.508 1.00 89.31 294 ALA A CA 1
ATOM 2282 C C . ALA A 1 294 ? 6.167 6.003 -0.962 1.00 89.31 294 ALA A C 1
ATOM 2284 O O . ALA A 1 294 ? 7.358 6.081 -1.232 1.00 89.31 294 ALA A O 1
ATOM 2285 N N . ALA A 1 295 ? 5.243 6.021 -1.923 1.00 88.81 295 ALA A N 1
ATOM 2286 C CA . ALA A 1 295 ? 5.577 6.059 -3.346 1.00 88.81 295 ALA A CA 1
ATOM 2287 C C . ALA A 1 295 ? 6.458 7.259 -3.728 1.00 88.81 295 ALA A C 1
ATOM 2289 O O . ALA A 1 295 ? 7.350 7.112 -4.560 1.00 88.81 295 ALA A O 1
ATOM 2290 N N . LYS A 1 296 ? 6.245 8.418 -3.092 1.00 88.31 296 LYS A N 1
ATOM 2291 C CA . LYS A 1 296 ? 7.092 9.605 -3.277 1.00 88.31 296 LYS A CA 1
ATOM 2292 C C . LYS A 1 296 ? 8.478 9.448 -2.658 1.00 88.31 296 LYS A C 1
ATOM 2294 O O . LYS A 1 296 ? 9.439 9.929 -3.239 1.00 88.31 296 LYS A O 1
ATOM 2299 N N . GLU A 1 297 ? 8.581 8.819 -1.491 1.00 83.75 297 GLU A N 1
ATOM 2300 C CA . GLU A 1 297 ? 9.871 8.582 -0.832 1.00 83.75 297 GLU A CA 1
ATOM 2301 C C . GLU A 1 297 ? 10.707 7.545 -1.587 1.00 83.75 297 GLU A C 1
ATOM 2303 O O . GLU A 1 297 ? 11.889 7.759 -1.829 1.00 83.75 297 GLU A O 1
ATOM 2308 N N . TRP A 1 298 ? 10.083 6.443 -2.001 1.00 81.19 298 TRP A N 1
ATOM 2309 C CA . TRP A 1 298 ? 10.761 5.343 -2.681 1.00 81.19 298 TRP A CA 1
ATOM 2310 C C . TRP A 1 298 ? 11.151 5.655 -4.129 1.00 81.19 298 TRP A C 1
ATOM 2312 O O . TRP A 1 298 ? 12.064 5.008 -4.646 1.00 81.19 298 TRP A O 1
ATOM 2322 N N . ASP A 1 299 ? 10.438 6.581 -4.782 1.00 82.19 299 ASP A N 1
ATOM 2323 C CA . ASP A 1 299 ? 10.580 6.949 -6.204 1.00 82.19 299 ASP A CA 1
ATOM 2324 C C . ASP A 1 299 ? 10.548 5.738 -7.169 1.00 82.19 299 ASP A C 1
ATOM 2326 O O . ASP A 1 299 ? 11.009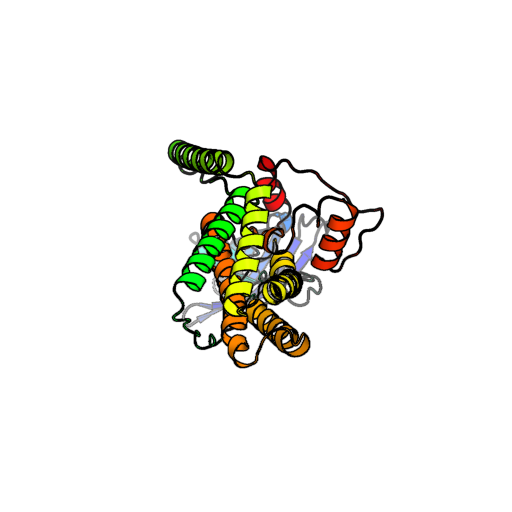 5.775 -8.308 1.00 82.19 299 ASP A O 1
ATOM 2330 N N . ASP A 1 300 ? 9.987 4.617 -6.706 1.00 80.75 300 ASP A N 1
ATOM 2331 C CA . ASP A 1 300 ? 9.763 3.401 -7.479 1.00 80.75 300 ASP A CA 1
ATOM 2332 C C . ASP A 1 300 ? 8.526 2.668 -6.929 1.00 80.75 300 ASP A C 1
ATOM 2334 O O . ASP A 1 300 ? 8.590 2.051 -5.859 1.00 80.75 300 ASP A O 1
ATOM 2338 N N . PRO A 1 301 ? 7.388 2.669 -7.650 1.00 82.69 301 PRO A N 1
ATOM 2339 C CA . PRO A 1 301 ? 6.152 2.049 -7.174 1.00 82.69 301 PRO A CA 1
ATOM 2340 C C . PRO A 1 301 ? 6.268 0.527 -7.004 1.00 82.69 301 PRO A C 1
ATOM 2342 O O . PRO A 1 301 ? 5.427 -0.089 -6.346 1.00 82.69 301 PRO A O 1
ATOM 2345 N N . ARG A 1 302 ? 7.303 -0.113 -7.566 1.00 82.56 302 ARG A N 1
ATOM 2346 C CA . ARG A 1 302 ? 7.575 -1.546 -7.369 1.00 82.56 302 ARG A CA 1
ATOM 2347 C C . ARG A 1 302 ? 7.980 -1.868 -5.936 1.00 82.56 302 ARG A C 1
ATOM 2349 O O . ARG A 1 302 ? 7.786 -3.004 -5.516 1.00 82.56 302 ARG A O 1
ATOM 2356 N N . LEU A 1 303 ? 8.523 -0.887 -5.216 1.00 84.38 303 LEU A N 1
ATOM 2357 C CA . LEU A 1 303 ? 9.040 -1.018 -3.854 1.00 84.38 303 LEU A CA 1
ATOM 2358 C C . LEU A 1 303 ? 8.018 -0.605 -2.790 1.00 84.38 303 LEU A C 1
ATOM 2360 O O . LEU A 1 303 ? 8.339 -0.589 -1.612 1.00 84.38 303 LEU A O 1
ATOM 2364 N N . VAL A 1 304 ? 6.792 -0.264 -3.187 1.00 88.44 304 VAL A N 1
ATOM 2365 C CA . VAL A 1 304 ? 5.747 0.176 -2.260 1.00 88.44 304 VAL A CA 1
ATOM 2366 C C . VAL A 1 304 ? 4.846 -1.000 -1.893 1.00 88.44 304 VAL A C 1
ATOM 2368 O O . VAL A 1 304 ? 4.258 -1.631 -2.779 1.00 88.44 304 VAL A O 1
ATOM 2371 N N . TRP A 1 305 ? 4.698 -1.236 -0.589 1.00 90.44 305 TRP A N 1
ATOM 2372 C CA . TRP A 1 305 ? 3.720 -2.142 0.019 1.00 90.44 305 TRP A CA 1
ATOM 2373 C C . TRP A 1 305 ? 3.099 -1.505 1.270 1.00 90.44 305 TRP A C 1
ATOM 2375 O O . TRP A 1 305 ? 3.620 -0.531 1.815 1.00 90.44 305 TRP A O 1
ATOM 2385 N N . LEU A 1 306 ? 1.969 -2.051 1.712 1.00 93.75 306 LEU A N 1
ATOM 2386 C CA . LEU A 1 306 ? 1.277 -1.663 2.937 1.00 93.75 306 LEU A CA 1
ATOM 2387 C C . LEU A 1 306 ? 1.710 -2.576 4.098 1.00 93.75 306 LEU A C 1
ATOM 2389 O O . LEU A 1 306 ? 1.641 -3.798 3.949 1.00 93.75 306 LEU A O 1
ATOM 2393 N N . PRO A 1 307 ? 2.123 -2.032 5.255 1.00 94.00 307 PRO A N 1
ATOM 2394 C CA . PRO A 1 307 ? 2.296 -2.802 6.485 1.00 94.00 307 PRO A CA 1
ATOM 2395 C C . PRO A 1 307 ? 1.109 -3.726 6.799 1.00 94.00 307 PRO A C 1
ATOM 2397 O O . PRO A 1 307 ? -0.042 -3.285 6.832 1.00 94.00 307 PRO A O 1
ATOM 2400 N N . LEU A 1 308 ? 1.389 -5.003 7.086 1.00 93.62 308 LEU A N 1
ATOM 2401 C CA . LEU A 1 308 ? 0.362 -5.967 7.515 1.00 93.62 308 LEU A CA 1
ATOM 2402 C C . LEU A 1 308 ? -0.239 -5.583 8.876 1.00 93.62 308 LEU A C 1
ATOM 2404 O O . LEU A 1 308 ? -1.395 -5.884 9.162 1.00 93.62 308 LEU A O 1
ATOM 2408 N N . GLN A 1 309 ? 0.526 -4.842 9.679 1.00 95.06 309 GLN A N 1
ATOM 2409 C CA . GLN A 1 309 ? 0.163 -4.353 11.006 1.00 95.06 309 GLN A CA 1
ATOM 2410 C C . GLN A 1 309 ? -1.029 -3.383 10.998 1.00 95.06 309 GLN A C 1
ATOM 2412 O O . GLN A 1 309 ? -1.604 -3.120 12.049 1.00 95.06 309 GLN A O 1
ATOM 2417 N N . TYR A 1 310 ? -1.448 -2.871 9.832 1.00 96.88 310 TYR A N 1
ATOM 2418 C CA . TYR A 1 310 ? -2.714 -2.138 9.715 1.00 96.88 310 TYR A CA 1
ATOM 2419 C C . TYR A 1 310 ? -3.948 -3.022 9.909 1.00 96.88 310 TYR A C 1
ATOM 2421 O O . TYR A 1 310 ? -5.016 -2.510 10.231 1.00 96.88 310 TYR A O 1
ATOM 2429 N N . ALA A 1 311 ? -3.823 -4.335 9.722 1.00 96.50 311 ALA A N 1
ATOM 2430 C CA . ALA A 1 311 ? -4.901 -5.285 9.972 1.00 96.50 311 ALA A CA 1
ATOM 2431 C C . ALA A 1 311 ? -4.567 -6.289 11.079 1.00 96.50 311 ALA A C 1
ATOM 2433 O O . ALA A 1 311 ? -5.478 -6.717 11.784 1.00 96.50 311 ALA A O 1
ATOM 2434 N N . LEU A 1 312 ? -3.289 -6.621 11.263 1.00 95.06 312 LEU A N 1
ATOM 2435 C CA . LEU A 1 312 ? -2.838 -7.636 12.212 1.00 95.06 312 LEU A CA 1
ATOM 2436 C C . LEU A 1 312 ? -2.276 -7.020 13.498 1.00 95.06 312 LEU A C 1
ATOM 2438 O O . LEU A 1 312 ? -1.513 -6.051 13.463 1.00 95.06 312 LEU A O 1
ATOM 2442 N N . LEU A 1 313 ? -2.637 -7.611 14.630 1.00 93.88 313 LEU A N 1
ATOM 2443 C CA . LEU A 1 313 ? -1.981 -7.435 15.920 1.00 93.88 313 LEU A CA 1
ATOM 2444 C C . LEU A 1 313 ? -0.683 -8.259 15.973 1.00 93.88 313 LEU A C 1
ATOM 2446 O O . LEU A 1 313 ? -0.537 -9.200 15.190 1.00 93.88 313 LEU A O 1
ATOM 2450 N N . PRO A 1 314 ? 0.265 -7.922 16.869 1.00 88.94 314 PRO A N 1
ATOM 2451 C CA . PRO A 1 314 ? 1.523 -8.663 17.016 1.00 88.94 314 PRO A CA 1
ATOM 2452 C C . PRO A 1 314 ? 1.333 -10.178 17.189 1.00 88.94 314 PRO A C 1
ATOM 2454 O O . PRO A 1 314 ? 1.997 -10.955 16.520 1.00 88.94 314 PRO A O 1
ATOM 2457 N N . GLU A 1 315 ? 0.361 -10.572 18.007 1.00 90.06 315 GLU A N 1
ATOM 2458 C CA . GLU A 1 315 ? -0.025 -11.959 18.303 1.00 90.06 315 GLU A CA 1
ATOM 2459 C C . GLU A 1 315 ? -0.768 -12.688 17.167 1.00 90.06 315 GLU A C 1
ATOM 2461 O O . GLU A 1 315 ? -1.200 -13.813 17.355 1.00 90.06 315 GLU A O 1
ATOM 2466 N N . GLU A 1 316 ? -0.998 -12.045 16.017 1.00 86.25 316 GLU A N 1
ATOM 2467 C CA . GLU A 1 316 ? -1.648 -12.671 14.847 1.00 86.25 316 GLU A CA 1
ATOM 2468 C C . GLU A 1 316 ? -0.630 -13.036 13.742 1.00 86.25 316 GLU A C 1
ATOM 2470 O O . GLU A 1 316 ? -1.022 -13.326 12.606 1.00 86.25 316 GLU A O 1
ATOM 2475 N N . HIS A 1 317 ? 0.671 -12.902 14.028 1.00 82.56 317 HIS A N 1
ATOM 2476 C CA . HIS A 1 317 ? 1.768 -13.236 13.114 1.00 82.56 317 HIS A CA 1
ATOM 2477 C C . HIS A 1 317 ? 3.106 -13.493 13.835 1.00 82.56 317 HIS A C 1
ATOM 2479 O O . HIS A 1 317 ? 4.171 -13.189 13.284 1.00 82.56 317 HIS A O 1
ATOM 2485 N N . ASP A 1 318 ? 3.071 -14.004 15.066 1.00 83.44 318 ASP A N 1
ATOM 2486 C CA . ASP A 1 318 ? 4.278 -14.291 15.854 1.00 83.44 318 ASP A CA 1
ATOM 2487 C C . ASP A 1 318 ? 4.827 -15.706 15.597 1.00 83.44 318 ASP A C 1
ATOM 2489 O O . ASP A 1 318 ? 6.029 -15.947 15.757 1.00 83.44 318 ASP A O 1
ATOM 2493 N N . GLU A 1 319 ? 3.989 -16.619 15.100 1.00 82.56 319 GLU A N 1
ATOM 2494 C CA . GLU A 1 319 ? 4.386 -17.967 14.706 1.00 82.56 319 GLU A CA 1
ATOM 2495 C C . GLU A 1 319 ? 4.664 -18.107 13.197 1.00 82.56 319 GLU A C 1
ATOM 2497 O O . GLU A 1 319 ? 3.968 -17.568 12.332 1.00 82.56 319 GLU A O 1
ATOM 2502 N N . GLN A 1 320 ? 5.642 -18.954 12.847 1.00 79.94 320 GLN A N 1
ATOM 2503 C CA . GLN A 1 320 ? 5.985 -19.247 11.447 1.00 79.94 320 GLN A CA 1
ATOM 2504 C C . GLN A 1 320 ? 4.783 -19.777 10.649 1.00 79.94 320 GLN A C 1
ATOM 2506 O O . GLN A 1 320 ? 4.592 -19.402 9.497 1.00 79.94 320 GLN A O 1
ATOM 2511 N N . ARG A 1 321 ? 3.941 -20.613 11.267 1.00 83.62 321 ARG A N 1
ATOM 2512 C CA . ARG A 1 321 ? 2.748 -21.187 10.627 1.00 83.62 321 ARG A CA 1
ATOM 2513 C C . ARG A 1 321 ? 1.725 -20.115 10.239 1.00 83.62 321 ARG A C 1
ATOM 2515 O O . ARG A 1 321 ? 1.047 -20.240 9.216 1.00 83.62 321 ARG A O 1
ATOM 2522 N N . GLU A 1 322 ? 1.594 -19.075 11.053 1.00 84.25 322 GLU A N 1
ATOM 2523 C CA . GLU A 1 322 ? 0.698 -17.952 10.783 1.00 84.25 322 GLU A CA 1
ATOM 2524 C C . GLU A 1 322 ? 1.231 -17.105 9.628 1.00 84.25 322 GLU A C 1
ATOM 2526 O O . GLU A 1 322 ? 0.486 -16.793 8.696 1.00 84.25 322 GLU A O 1
ATOM 2531 N N . LEU A 1 323 ? 2.539 -16.826 9.629 1.00 81.62 323 LEU A N 1
ATOM 2532 C CA . LEU A 1 323 ? 3.222 -16.157 8.521 1.00 81.62 323 LEU A CA 1
ATOM 2533 C C . LEU A 1 323 ? 3.082 -16.935 7.210 1.00 81.62 323 LEU A C 1
ATOM 2535 O O . LEU A 1 323 ? 2.755 -16.338 6.182 1.00 81.62 323 LEU A O 1
ATOM 2539 N N . ASP A 1 324 ? 3.266 -18.255 7.244 1.00 82.19 324 ASP A N 1
ATOM 2540 C CA . ASP A 1 324 ? 3.085 -19.118 6.079 1.00 82.19 324 ASP A CA 1
ATOM 2541 C C . ASP A 1 324 ? 1.646 -19.008 5.570 1.00 82.19 324 ASP A C 1
ATOM 2543 O O . ASP A 1 324 ? 1.428 -18.699 4.402 1.00 82.19 324 ASP A O 1
ATOM 2547 N N . THR A 1 325 ? 0.652 -19.122 6.455 1.00 84.38 325 THR A N 1
ATOM 2548 C CA . THR A 1 325 ? -0.770 -18.983 6.095 1.00 84.38 325 THR A CA 1
ATOM 2549 C C . THR A 1 325 ? -1.069 -17.631 5.434 1.00 84.38 325 THR A C 1
ATOM 2551 O O . THR A 1 325 ? -1.813 -17.561 4.451 1.00 84.38 325 THR A O 1
ATOM 2554 N N . LEU A 1 326 ? -0.490 -16.537 5.938 1.00 84.31 326 LEU A N 1
ATOM 2555 C CA . LEU A 1 326 ? -0.642 -15.203 5.351 1.00 84.31 326 LEU A CA 1
ATOM 2556 C C . LEU A 1 326 ? -0.005 -15.112 3.962 1.00 84.31 326 LEU A C 1
ATOM 2558 O O . LEU A 1 326 ? -0.605 -14.557 3.041 1.00 84.31 326 LEU A O 1
ATOM 2562 N N . LEU A 1 327 ? 1.191 -15.671 3.796 1.00 79.25 327 LEU A N 1
ATOM 2563 C CA . LEU A 1 327 ? 1.912 -15.679 2.528 1.00 79.25 327 LEU A CA 1
ATOM 2564 C C . LEU A 1 327 ? 1.226 -16.572 1.486 1.00 79.25 327 LEU A C 1
ATOM 2566 O O . LEU A 1 327 ? 1.131 -16.174 0.324 1.00 79.25 327 LEU A O 1
ATOM 2570 N N . GLU A 1 328 ? 0.679 -17.723 1.877 1.00 82.94 328 GLU A N 1
ATOM 2571 C CA . GLU A 1 328 ? -0.118 -18.576 0.988 1.00 82.94 328 GLU A CA 1
ATOM 2572 C C . GLU A 1 328 ? -1.383 -17.857 0.519 1.00 82.94 328 GLU A C 1
ATOM 2574 O O . GLU A 1 328 ? -1.712 -17.883 -0.667 1.00 82.94 328 GLU A O 1
ATOM 2579 N N . ARG A 1 329 ? -2.065 -17.140 1.421 1.00 82.94 329 ARG A N 1
ATOM 2580 C CA . ARG A 1 329 ? -3.216 -16.295 1.067 1.00 82.94 329 ARG A CA 1
ATOM 2581 C C . ARG A 1 329 ? -2.819 -15.156 0.129 1.00 82.94 329 ARG A C 1
ATOM 2583 O O . ARG A 1 329 ? -3.529 -14.893 -0.837 1.00 82.94 329 ARG A O 1
ATOM 2590 N N . ALA A 1 330 ? -1.688 -14.498 0.374 1.00 76.31 330 ALA A N 1
ATOM 2591 C CA . ALA A 1 330 ? -1.214 -13.382 -0.447 1.00 76.31 330 ALA A CA 1
ATOM 2592 C C . ALA A 1 330 ? -0.792 -13.818 -1.858 1.00 76.31 330 ALA A C 1
ATOM 2594 O O . ALA A 1 330 ? -1.044 -13.118 -2.838 1.00 76.31 330 ALA A O 1
ATOM 2595 N N . THR A 1 331 ? -0.117 -14.964 -1.956 1.00 73.69 331 THR A N 1
ATOM 2596 C CA . THR A 1 331 ? 0.477 -15.457 -3.207 1.00 73.69 331 THR A CA 1
ATOM 2597 C C . THR A 1 331 ? -0.433 -16.413 -3.966 1.00 73.69 331 THR A C 1
ATOM 2599 O O . THR A 1 331 ? -0.205 -16.635 -5.153 1.00 73.69 331 THR A O 1
ATOM 2602 N N . GLN A 1 332 ? -1.456 -16.966 -3.305 1.00 77.19 332 GLN A N 1
ATOM 2603 C CA . GLN A 1 332 ? -2.275 -18.078 -3.799 1.00 77.19 332 GLN A CA 1
ATOM 2604 C C . GLN A 1 332 ? -1.435 -19.327 -4.136 1.00 77.19 332 GLN A C 1
ATOM 2606 O O . GLN A 1 332 ? -1.832 -20.156 -4.956 1.00 77.19 332 GLN A O 1
ATOM 2611 N N . VAL A 1 333 ? -0.264 -19.469 -3.505 1.00 76.31 333 VAL A N 1
ATOM 2612 C CA . VAL A 1 333 ? 0.662 -20.595 -3.671 1.00 76.31 333 VAL A CA 1
ATOM 2613 C C . VAL A 1 333 ? 0.902 -21.225 -2.309 1.00 76.31 333 VAL A C 1
ATOM 2615 O O . VAL A 1 333 ? 1.287 -20.533 -1.376 1.00 76.31 333 VAL A O 1
ATOM 2618 N N . ARG A 1 334 ? 0.698 -22.542 -2.200 1.00 76.81 334 ARG A N 1
ATOM 2619 C CA . ARG A 1 334 ? 0.995 -23.281 -0.967 1.00 76.81 334 ARG A CA 1
ATOM 2620 C C . ARG A 1 334 ? 2.493 -23.487 -0.795 1.00 76.81 334 ARG A C 1
ATOM 2622 O O . ARG A 1 334 ? 3.184 -23.801 -1.772 1.00 76.81 334 ARG A O 1
ATOM 2629 N N . PHE A 1 335 ? 2.985 -23.377 0.434 1.00 69.69 335 PHE A N 1
ATOM 2630 C CA . PHE A 1 335 ? 4.342 -23.791 0.735 1.00 69.69 335 PHE A CA 1
ATOM 2631 C C . PHE A 1 335 ? 4.455 -25.316 0.611 1.00 69.69 335 PHE A C 1
ATOM 2633 O O . PHE A 1 335 ? 3.597 -26.082 1.039 1.00 69.69 335 PHE A O 1
ATOM 2640 N N . SER A 1 336 ? 5.531 -25.758 -0.028 1.00 69.12 336 SER A N 1
ATOM 2641 C CA . SER A 1 336 ? 6.016 -27.131 -0.046 1.00 69.12 336 SER A CA 1
ATOM 2642 C C . SER A 1 336 ? 7.408 -27.187 0.585 1.00 69.12 336 SER A C 1
ATOM 2644 O O . SER A 1 336 ? 8.064 -26.152 0.758 1.00 69.12 336 SER A O 1
ATOM 2646 N N . ASP A 1 337 ? 7.898 -28.400 0.838 1.00 65.94 337 ASP A N 1
ATOM 2647 C CA . ASP A 1 337 ? 9.209 -28.678 1.451 1.00 65.94 337 ASP A CA 1
ATOM 2648 C C . ASP A 1 337 ? 10.418 -28.133 0.657 1.00 65.94 337 ASP A C 1
ATOM 2650 O O . ASP A 1 337 ? 11.557 -28.201 1.111 1.00 65.94 337 ASP A O 1
ATOM 2654 N N . HIS A 1 338 ? 10.194 -27.582 -0.541 1.00 62.12 338 HIS A N 1
ATOM 2655 C CA . HIS A 1 338 ? 11.239 -27.094 -1.445 1.00 62.12 338 HIS A CA 1
ATOM 2656 C C . HIS A 1 338 ? 11.395 -25.564 -1.448 1.00 62.12 338 HIS A C 1
ATOM 2658 O O . HIS A 1 338 ? 12.173 -25.022 -2.240 1.00 62.12 338 HIS A O 1
ATOM 2664 N N . ASN A 1 339 ? 10.673 -24.842 -0.589 1.00 63.78 339 ASN A N 1
ATOM 2665 C CA . ASN A 1 339 ? 10.811 -23.392 -0.501 1.00 63.78 339 ASN A CA 1
ATOM 2666 C C . ASN A 1 339 ? 12.117 -22.980 0.185 1.00 63.78 339 ASN A C 1
ATOM 2668 O O . ASN A 1 339 ? 12.537 -23.553 1.185 1.00 63.78 339 ASN A O 1
ATOM 2672 N N . ARG A 1 340 ? 12.771 -21.945 -0.354 1.00 60.06 340 ARG A N 1
ATOM 2673 C CA . ARG A 1 340 ? 13.982 -21.356 0.232 1.00 60.06 340 ARG A CA 1
ATOM 2674 C C . ARG A 1 340 ? 13.639 -20.061 0.952 1.00 60.06 340 ARG A C 1
ATOM 2676 O O . ARG A 1 340 ? 13.375 -19.052 0.305 1.00 60.06 340 ARG A O 1
ATOM 2683 N N . ILE A 1 341 ? 13.727 -20.083 2.277 1.00 62.44 341 ILE A N 1
ATOM 2684 C CA . ILE A 1 341 ? 13.639 -18.888 3.119 1.00 62.44 341 ILE A CA 1
ATOM 2685 C C . ILE A 1 341 ? 15.019 -18.224 3.166 1.00 62.44 341 ILE A C 1
ATOM 2687 O O . ILE A 1 341 ? 16.043 -18.892 3.320 1.00 62.44 341 ILE A O 1
ATOM 2691 N N . ARG A 1 342 ? 15.060 -16.899 3.007 1.00 58.41 342 ARG A N 1
ATOM 2692 C CA . ARG A 1 342 ? 16.272 -16.097 3.202 1.00 58.41 342 ARG A CA 1
ATOM 2693 C C . ARG A 1 342 ? 15.978 -15.005 4.213 1.00 58.41 342 ARG A C 1
ATOM 2695 O O . ARG A 1 342 ? 15.148 -14.141 3.954 1.00 58.41 342 ARG A O 1
ATOM 2702 N N . TYR A 1 343 ? 16.688 -15.032 5.333 1.00 55.09 343 TYR A N 1
ATOM 2703 C CA . TYR A 1 343 ? 16.692 -13.919 6.270 1.00 55.09 343 TYR A CA 1
ATOM 2704 C C . TYR A 1 343 ? 17.569 -12.814 5.696 1.00 55.09 343 TYR A C 1
ATOM 2706 O O . TYR A 1 343 ? 18.740 -13.035 5.387 1.00 55.09 343 TYR A O 1
ATOM 2714 N N . VAL A 1 344 ? 16.987 -11.634 5.528 1.00 57.84 344 VAL A N 1
ATOM 2715 C CA . VAL A 1 344 ? 17.698 -10.449 5.060 1.00 57.84 344 VAL A CA 1
ATOM 2716 C C . VAL A 1 344 ? 17.682 -9.445 6.200 1.00 57.84 344 VAL A C 1
ATOM 2718 O O . VAL A 1 344 ? 16.618 -9.123 6.724 1.00 57.84 344 VAL A O 1
ATOM 2721 N N . ALA A 1 345 ? 18.852 -8.954 6.610 1.00 59.94 345 ALA A N 1
ATOM 2722 C CA . ALA A 1 345 ? 18.908 -7.850 7.562 1.00 59.94 345 ALA A CA 1
ATOM 2723 C C . ALA A 1 345 ? 18.173 -6.639 6.962 1.00 59.94 345 ALA A C 1
ATOM 2725 O O . ALA A 1 345 ? 18.357 -6.359 5.780 1.00 59.94 345 ALA A O 1
ATOM 2726 N N . ASN A 1 346 ? 17.388 -5.885 7.743 1.00 57.25 346 ASN A N 1
ATOM 2727 C CA . ASN A 1 346 ? 16.592 -4.760 7.213 1.00 57.25 346 ASN A CA 1
ATOM 2728 C C . ASN A 1 346 ? 17.416 -3.775 6.358 1.00 57.25 346 ASN A C 1
ATOM 2730 O O . ASN A 1 346 ? 16.935 -3.286 5.341 1.00 57.25 346 ASN A O 1
ATOM 2734 N N . LEU A 1 347 ? 18.688 -3.552 6.706 1.00 59.41 347 LEU A N 1
ATOM 2735 C CA . LEU A 1 347 ? 19.612 -2.708 5.934 1.00 59.41 347 LEU A CA 1
ATOM 2736 C C . LEU A 1 347 ? 19.922 -3.252 4.526 1.00 59.41 347 LEU A C 1
ATOM 2738 O O . LEU A 1 347 ? 20.208 -2.484 3.612 1.00 59.41 347 LEU A O 1
ATOM 2742 N N . GLN A 1 348 ? 19.865 -4.570 4.344 1.00 63.50 348 GLN A N 1
ATOM 2743 C CA . GLN A 1 348 ? 20.081 -5.264 3.072 1.00 63.50 348 GLN A CA 1
ATOM 2744 C C . GLN A 1 348 ? 18.776 -5.505 2.304 1.00 63.50 348 GLN A C 1
ATOM 2746 O O . GLN A 1 348 ? 18.831 -5.781 1.106 1.00 63.50 348 GLN A O 1
ATOM 2751 N N . PHE A 1 349 ? 17.612 -5.370 2.952 1.00 68.56 349 PHE A N 1
ATOM 2752 C CA . PHE A 1 349 ? 16.305 -5.663 2.355 1.00 68.56 349 PHE A CA 1
ATOM 2753 C C . PHE A 1 349 ? 16.092 -4.892 1.053 1.00 68.56 349 PHE A C 1
ATOM 2755 O O . PHE A 1 349 ? 15.724 -5.476 0.038 1.00 68.56 349 PHE A O 1
ATOM 2762 N N . HIS A 1 350 ? 16.416 -3.597 1.041 1.00 66.06 350 HIS A N 1
ATOM 2763 C CA . HIS A 1 350 ? 16.237 -2.750 -0.142 1.00 66.06 350 HIS A CA 1
ATOM 2764 C C . HIS A 1 350 ? 17.076 -3.247 -1.325 1.00 66.06 350 HIS A C 1
ATOM 2766 O O . HIS A 1 350 ? 16.603 -3.269 -2.462 1.00 66.06 350 HIS A O 1
ATOM 2772 N N . TRP A 1 351 ? 18.322 -3.650 -1.059 1.00 66.88 351 TRP A N 1
ATOM 2773 C CA . TRP A 1 351 ? 19.231 -4.142 -2.089 1.00 66.88 351 TRP A CA 1
ATOM 2774 C C . TRP A 1 351 ? 18.801 -5.514 -2.607 1.00 66.88 351 TRP A C 1
ATOM 2776 O O . TRP A 1 351 ? 18.733 -5.715 -3.819 1.00 66.88 351 TRP A O 1
ATOM 2786 N N . GLU A 1 352 ? 18.443 -6.432 -1.707 1.00 68.31 352 GLU A N 1
ATOM 2787 C CA . GLU A 1 352 ? 17.958 -7.763 -2.078 1.00 68.31 352 GLU A CA 1
ATOM 2788 C C . GLU A 1 352 ? 16.663 -7.682 -2.891 1.00 68.31 352 GLU A C 1
ATOM 2790 O O . GLU A 1 352 ? 16.576 -8.318 -3.937 1.00 68.31 352 GLU A O 1
ATOM 2795 N N . VAL A 1 353 ? 15.705 -6.836 -2.495 1.00 70.38 353 VAL A N 1
ATOM 2796 C CA . VAL A 1 353 ? 14.457 -6.613 -3.243 1.00 70.38 353 VAL A CA 1
ATOM 2797 C C . VAL A 1 353 ? 14.731 -6.023 -4.628 1.00 70.38 353 VAL A C 1
ATOM 2799 O O . VAL A 1 353 ? 14.209 -6.524 -5.625 1.00 70.38 353 VAL A O 1
ATOM 2802 N N . ARG A 1 354 ? 15.595 -5.003 -4.739 1.00 68.06 354 ARG A N 1
ATOM 2803 C CA . ARG A 1 354 ? 15.993 -4.455 -6.050 1.00 68.06 354 ARG A CA 1
ATOM 2804 C C . ARG A 1 354 ? 16.681 -5.495 -6.932 1.00 68.06 354 ARG A C 1
ATOM 2806 O O . ARG A 1 354 ? 16.524 -5.454 -8.146 1.00 68.06 354 ARG A O 1
ATOM 2813 N N . ARG A 1 355 ? 17.431 -6.425 -6.341 1.00 67.38 355 ARG A N 1
ATOM 2814 C CA . ARG A 1 355 ? 18.108 -7.506 -7.062 1.00 67.38 355 ARG A CA 1
ATOM 2815 C C . ARG A 1 355 ? 17.135 -8.580 -7.564 1.00 67.38 355 ARG A C 1
ATOM 2817 O O . ARG A 1 355 ? 17.372 -9.146 -8.634 1.00 67.38 355 ARG A O 1
ATOM 2824 N N . THR A 1 356 ? 16.082 -8.908 -6.814 1.00 66.12 356 THR A N 1
ATOM 2825 C CA . THR A 1 356 ? 15.080 -9.912 -7.225 1.00 66.12 356 THR A CA 1
ATOM 2826 C C . THR A 1 356 ? 14.063 -9.372 -8.222 1.00 66.12 356 THR A C 1
ATOM 2828 O O . THR A 1 356 ? 13.580 -10.139 -9.058 1.00 66.12 356 THR A O 1
ATOM 2831 N N . ILE A 1 357 ? 13.762 -8.074 -8.181 1.00 63.41 357 ILE A N 1
ATOM 2832 C CA . ILE A 1 357 ? 12.879 -7.410 -9.142 1.00 63.41 357 ILE A CA 1
ATOM 2833 C C . ILE A 1 357 ? 13.649 -7.158 -10.448 1.00 63.41 357 ILE A C 1
ATOM 2835 O O . ILE A 1 357 ? 14.472 -6.249 -10.525 1.00 63.41 357 ILE A O 1
ATOM 2839 N N . LYS A 1 358 ? 13.381 -7.966 -11.480 1.00 54.75 358 LYS A N 1
ATOM 2840 C CA . LYS A 1 358 ? 13.982 -7.826 -12.819 1.00 54.75 358 LYS A CA 1
ATOM 2841 C C . LYS A 1 358 ? 13.170 -6.943 -13.753 1.00 54.75 358 LYS A C 1
ATOM 2843 O O . LYS A 1 358 ? 11.925 -7.060 -13.741 1.00 54.75 358 LYS A O 1
#

Sequence (358 aa):
MRAYVGNTHDLLSPIAGLASIGFEAYGGVRGSQIDGGARALLRVPYLSMGIGADYNLRDRGLDLLVTAHSPLRRGGIVLPGGQLRFDWYPLREHSFTIGWFTPLREPLAGRGQPIREYVVVGADFQPAVPYRVSEPELNAVLDSLRASAEWIRRLVVPFLDQDGRDAGIALARTARYVRELQARLAVRSVEQEVRHFHATLERAFALAAGDGTAGRELARGARGILLDEVILPYNSLLGRKKKKDTLEELATVARGRFSRLVVSSGVTPEARTEPVLFVFQRLTAILDQVRGTAAKEWDDPRLVWLPLQYALLPEEHDEQRELDTLLERATQVRFSDHNRIRYVANLQFHWEVRRTIK